Protein AF-A0AAV3P154-F1 (afdb_monomer_lite)

Structure (mmCIF, N/CA/C/O backbone):
data_AF-A0AAV3P154-F1
#
_entry.id   AF-A0AAV3P154-F1
#
loop_
_atom_site.group_PDB
_atom_site.id
_atom_site.type_symbol
_atom_site.label_atom_id
_atom_site.label_alt_id
_atom_site.label_comp_id
_atom_site.label_asym_id
_atom_site.label_entity_id
_atom_site.label_seq_id
_atom_site.pdbx_PDB_ins_code
_atom_site.Cartn_x
_atom_site.Cartn_y
_atom_site.Cartn_z
_atom_site.occupancy
_atom_site.B_iso_or_equiv
_atom_site.auth_seq_id
_atom_site.auth_comp_id
_atom_site.auth_asym_id
_atom_site.auth_atom_id
_atom_site.pdbx_PDB_model_num
ATOM 1 N N . MET A 1 1 ? 5.557 -22.363 -3.151 1.00 31.94 1 MET A N 1
ATOM 2 C CA . MET A 1 1 ? 4.196 -22.470 -2.570 1.00 31.94 1 MET A CA 1
ATOM 3 C C . MET A 1 1 ? 3.299 -21.409 -3.194 1.00 31.94 1 MET A C 1
ATOM 5 O O . MET A 1 1 ? 3.628 -20.236 -3.096 1.00 31.94 1 MET A O 1
ATOM 9 N N . ARG A 1 2 ? 2.191 -21.790 -3.846 1.00 36.06 2 ARG A N 1
ATOM 10 C CA . ARG A 1 2 ? 1.173 -20.836 -4.327 1.00 36.06 2 ARG A CA 1
ATOM 11 C C . ARG A 1 2 ? 0.417 -20.269 -3.117 1.00 36.06 2 ARG A C 1
ATOM 13 O O . ARG A 1 2 ? -0.386 -20.987 -2.525 1.00 36.06 2 ARG A O 1
ATOM 20 N N . LYS A 1 3 ? 0.678 -19.016 -2.725 1.00 43.19 3 LYS A N 1
ATOM 21 C CA . LYS A 1 3 ? -0.055 -18.347 -1.633 1.00 43.19 3 LYS A CA 1
ATOM 22 C C . LYS A 1 3 ? -1.448 -17.945 -2.145 1.00 43.19 3 LYS A C 1
ATOM 24 O O . LYS A 1 3 ? -1.603 -16.928 -2.805 1.00 43.19 3 LYS A O 1
ATOM 29 N N . ARG A 1 4 ? -2.458 -18.781 -1.875 1.00 44.53 4 ARG A N 1
ATOM 30 C CA . ARG A 1 4 ? -3.858 -18.647 -2.340 1.00 44.53 4 ARG A CA 1
ATOM 31 C C . ARG A 1 4 ? -4.664 -17.504 -1.687 1.00 44.53 4 ARG A C 1
ATOM 33 O O . ARG A 1 4 ? -5.834 -17.354 -2.015 1.00 44.53 4 ARG A O 1
ATOM 40 N N . TYR A 1 5 ? -4.064 -16.709 -0.800 1.00 48.78 5 TYR A N 1
ATOM 41 C CA . TYR A 1 5 ? -4.790 -15.773 0.075 1.00 48.78 5 TYR A CA 1
ATOM 42 C C . TYR A 1 5 ? -4.621 -14.287 -0.274 1.00 48.78 5 TYR A C 1
ATOM 44 O O . TYR A 1 5 ? -5.201 -13.444 0.398 1.00 48.78 5 TYR A O 1
ATOM 52 N N . LEU A 1 6 ? -3.855 -13.951 -1.318 1.00 55.28 6 LEU A N 1
ATOM 53 C CA . LEU A 1 6 ? -3.608 -12.568 -1.736 1.00 55.28 6 LEU A CA 1
ATOM 54 C C . LEU A 1 6 ? -4.051 -12.435 -3.197 1.00 55.28 6 LEU A C 1
ATOM 56 O O . LEU A 1 6 ? -3.307 -12.776 -4.113 1.00 55.28 6 LEU A O 1
ATOM 60 N N . LYS A 1 7 ? -5.305 -12.034 -3.420 1.00 59.84 7 LYS A N 1
ATOM 61 C CA . LYS A 1 7 ? -5.833 -11.698 -4.749 1.00 59.84 7 LYS A CA 1
ATOM 62 C C . LYS A 1 7 ? -6.387 -10.271 -4.724 1.00 59.84 7 LYS A C 1
ATOM 64 O O . LYS A 1 7 ? -7.141 -9.957 -3.800 1.00 59.84 7 LYS A O 1
ATOM 69 N N . PRO A 1 8 ? -6.075 -9.439 -5.733 1.00 65.81 8 PRO A N 1
ATOM 70 C CA . PRO A 1 8 ? -6.841 -8.232 -6.012 1.00 65.81 8 PRO A CA 1
ATOM 71 C C . PRO A 1 8 ? -8.341 -8.551 -6.080 1.00 65.81 8 PRO A C 1
ATOM 73 O O . PRO A 1 8 ? -8.749 -9.567 -6.650 1.00 65.81 8 PRO A O 1
ATOM 76 N N . ASN A 1 9 ? -9.162 -7.698 -5.476 1.00 66.56 9 ASN A N 1
ATOM 77 C CA . ASN A 1 9 ? -10.621 -7.814 -5.502 1.00 66.56 9 ASN A CA 1
ATOM 78 C C . ASN A 1 9 ? -11.248 -6.725 -6.392 1.00 66.56 9 ASN A C 1
ATOM 80 O O . ASN A 1 9 ? -10.554 -5.791 -6.793 1.00 66.56 9 ASN A O 1
ATOM 84 N N . ARG A 1 10 ? -12.562 -6.815 -6.652 1.00 66.06 10 ARG A N 1
ATOM 85 C CA . ARG A 1 10 ? -13.333 -5.877 -7.503 1.00 66.06 10 ARG A CA 1
ATOM 86 C C . ARG A 1 10 ? -13.076 -4.397 -7.234 1.00 66.06 10 ARG A C 1
ATOM 88 O O . ARG A 1 10 ? -13.159 -3.577 -8.131 1.00 66.06 10 ARG A O 1
ATOM 95 N N . SER A 1 11 ? -12.745 -4.036 -5.998 1.00 67.50 11 SER A N 1
ATOM 96 C CA . SER A 1 11 ? -12.516 -2.640 -5.641 1.00 67.50 11 SER A CA 1
ATOM 97 C C . SER A 1 11 ? -11.064 -2.211 -5.850 1.00 67.50 11 SER A C 1
ATOM 99 O O . SER A 1 11 ? -10.807 -1.017 -5.999 1.00 67.50 11 SER A O 1
ATOM 101 N N . THR A 1 12 ? -10.120 -3.156 -5.865 1.00 69.88 12 THR A N 1
ATOM 102 C CA . THR A 1 12 ? -8.670 -2.915 -5.913 1.00 69.88 12 THR A CA 1
ATOM 103 C C . THR A 1 12 ? -8.269 -2.175 -7.187 1.00 69.88 12 THR A C 1
ATOM 105 O O . THR A 1 12 ? -7.644 -1.123 -7.095 1.00 69.88 12 THR A O 1
ATOM 108 N N . PHE A 1 13 ? -8.695 -2.666 -8.355 1.00 72.94 13 PHE A N 1
ATOM 109 C CA . PHE A 1 13 ? -8.338 -2.067 -9.642 1.00 72.94 13 PHE A CA 1
ATOM 110 C C . PHE A 1 13 ? -8.907 -0.660 -9.839 1.00 72.94 13 PHE A C 1
ATOM 112 O O . PHE A 1 13 ? -8.106 0.225 -10.126 1.00 72.94 13 PHE A O 1
ATOM 119 N N . PRO A 1 14 ? -10.207 -0.384 -9.608 1.00 70.31 14 PRO A N 1
ATOM 120 C CA . PRO A 1 14 ? -10.727 0.976 -9.721 1.00 70.31 14 PRO A CA 1
ATOM 121 C C . PRO A 1 14 ? -9.978 1.986 -8.851 1.00 70.31 14 PRO A C 1
ATOM 123 O O . PRO A 1 14 ? -9.631 3.056 -9.335 1.00 70.31 14 PRO A O 1
ATOM 126 N N . CYS A 1 15 ? -9.656 1.643 -7.595 1.00 70.38 15 CYS A N 1
ATOM 127 C CA . CYS A 1 15 ? -8.896 2.561 -6.743 1.00 70.38 15 CYS A CA 1
ATOM 128 C C . CYS A 1 15 ? -7.473 2.788 -7.249 1.00 70.38 15 CYS A C 1
ATOM 130 O O . CYS A 1 15 ? -7.000 3.918 -7.225 1.00 70.38 15 CYS A O 1
ATOM 132 N N . THR A 1 16 ? -6.778 1.747 -7.713 1.00 70.31 16 THR A N 1
ATOM 133 C CA . THR A 1 16 ? -5.424 1.918 -8.248 1.00 70.31 16 THR A CA 1
ATOM 134 C C . THR A 1 16 ? -5.442 2.704 -9.563 1.00 70.31 16 THR A C 1
ATOM 136 O O . THR A 1 16 ? -4.641 3.617 -9.714 1.00 70.31 16 THR A O 1
ATOM 139 N N . ILE A 1 17 ? -6.391 2.447 -10.470 1.00 72.50 17 ILE A N 1
ATOM 140 C CA . ILE A 1 17 ? -6.531 3.187 -11.736 1.00 72.50 17 ILE A CA 1
ATOM 141 C C . ILE A 1 17 ? -6.899 4.653 -11.462 1.00 72.50 17 ILE A C 1
ATOM 143 O O . ILE A 1 17 ? -6.278 5.547 -12.027 1.00 72.50 17 ILE A O 1
ATOM 147 N N . LYS A 1 18 ? -7.845 4.922 -10.554 1.00 70.38 18 LYS A N 1
ATOM 148 C CA . LYS A 1 18 ? -8.249 6.284 -10.167 1.00 70.38 18 LYS A CA 1
ATOM 149 C C . LYS A 1 18 ? -7.148 7.024 -9.404 1.00 70.38 18 LYS A C 1
ATOM 151 O O . LYS A 1 18 ? -7.010 8.241 -9.551 1.00 70.38 18 LYS A O 1
ATOM 156 N N . ALA A 1 19 ? -6.337 6.311 -8.620 1.00 70.44 19 ALA A N 1
ATOM 157 C CA . ALA A 1 19 ? -5.104 6.858 -8.071 1.00 70.44 19 ALA A CA 1
ATOM 158 C C . ALA A 1 19 ? -4.161 7.245 -9.218 1.00 70.44 19 ALA A C 1
ATOM 160 O O . ALA A 1 19 ? -3.848 8.419 -9.340 1.00 70.44 19 ALA A O 1
ATOM 161 N N . CYS A 1 20 ? -3.817 6.335 -10.133 1.00 71.62 20 CYS A N 1
ATOM 162 C CA . CYS A 1 20 ? -2.982 6.643 -11.301 1.00 71.62 20 CYS A CA 1
ATOM 163 C C . CYS A 1 20 ? -3.517 7.819 -12.144 1.00 71.62 20 CYS A C 1
ATOM 165 O O . CYS A 1 20 ? -2.731 8.668 -12.551 1.00 71.62 20 CYS A O 1
ATOM 167 N N . ALA A 1 21 ? -4.839 7.926 -12.331 1.00 69.88 21 ALA A N 1
ATOM 168 C CA . ALA A 1 21 ? -5.502 9.058 -12.987 1.00 69.88 21 ALA A CA 1
ATOM 169 C C . ALA A 1 21 ? -5.261 10.381 -12.259 1.00 69.88 21 ALA A C 1
ATOM 171 O O . ALA A 1 21 ? -4.951 11.396 -12.872 1.00 69.88 21 ALA A O 1
ATOM 172 N N . SER A 1 22 ? -5.400 10.368 -10.932 1.00 65.75 22 SER A N 1
ATOM 173 C CA . SER A 1 22 ? -5.168 11.542 -10.087 1.00 65.75 22 SER A CA 1
ATOM 174 C C . SER A 1 22 ? -3.695 11.943 -10.033 1.00 65.75 22 SER A C 1
ATOM 176 O O . SER A 1 22 ? -3.397 13.100 -9.768 1.00 65.75 22 SER A O 1
ATOM 178 N N . LEU A 1 23 ? -2.796 10.990 -10.279 1.00 65.38 23 LEU A N 1
ATOM 179 C CA . LEU A 1 23 ? -1.345 11.162 -10.292 1.00 65.38 23 LEU A CA 1
ATOM 180 C C . LEU A 1 23 ? -0.795 11.479 -11.698 1.00 65.38 23 LEU A C 1
ATOM 182 O O . LEU A 1 23 ? 0.418 11.568 -11.856 1.00 65.38 23 LEU A O 1
ATOM 186 N N . SER A 1 24 ? -1.653 11.596 -12.723 1.00 69.06 24 SER A N 1
ATOM 187 C CA . SER A 1 24 ? -1.265 11.713 -14.142 1.00 69.06 24 SER A CA 1
ATOM 188 C C . SER A 1 24 ? -0.308 10.613 -14.634 1.00 69.06 24 SER A C 1
ATOM 190 O O . SER A 1 24 ? 0.325 10.747 -15.682 1.00 69.06 24 SER A O 1
ATOM 192 N N . ASP A 1 25 ? -0.225 9.488 -13.918 1.00 67.50 25 ASP A N 1
ATOM 193 C CA . ASP A 1 25 ? 0.598 8.339 -14.286 1.00 67.50 25 ASP A CA 1
ATOM 194 C C . ASP A 1 25 ? -0.206 7.403 -15.191 1.00 67.50 25 ASP A C 1
ATOM 196 O O . ASP A 1 25 ? -0.697 6.335 -14.803 1.00 67.50 25 ASP A O 1
ATOM 200 N N . LEU A 1 26 ? -0.367 7.846 -16.438 1.00 66.94 26 LEU A N 1
ATOM 201 C CA . LEU A 1 26 ? -1.125 7.131 -17.462 1.00 66.94 26 LEU A CA 1
ATOM 202 C C . LEU A 1 26 ? -0.535 5.743 -17.740 1.00 66.94 26 LEU A C 1
ATOM 204 O O . LEU A 1 26 ? -1.274 4.826 -18.090 1.00 66.94 26 LEU A O 1
ATOM 208 N N . ASN A 1 27 ? 0.781 5.575 -17.598 1.00 65.38 27 ASN A N 1
ATOM 209 C CA . ASN A 1 27 ? 1.457 4.317 -17.900 1.00 65.38 27 ASN A CA 1
ATOM 210 C C . ASN A 1 27 ? 1.158 3.260 -16.839 1.00 65.38 27 ASN A C 1
ATOM 212 O O . ASN A 1 27 ? 0.797 2.135 -17.195 1.00 65.38 27 ASN A O 1
ATOM 216 N N . SER A 1 28 ? 1.254 3.611 -15.555 1.00 67.88 28 SER A N 1
ATOM 217 C CA . SER A 1 28 ? 0.859 2.708 -14.471 1.00 67.88 28 SER A CA 1
ATOM 218 C C . SER A 1 28 ? -0.646 2.458 -14.488 1.00 67.88 28 SER A C 1
ATOM 220 O O . SER A 1 28 ? -1.075 1.313 -14.375 1.00 67.88 28 SER A O 1
ATOM 222 N N . GLY A 1 29 ? -1.455 3.494 -14.739 1.00 72.19 29 GLY A N 1
ATOM 223 C CA . GLY A 1 29 ? -2.912 3.378 -14.808 1.00 72.19 29 GLY A CA 1
ATOM 224 C C . GLY A 1 29 ? -3.394 2.455 -15.929 1.00 72.19 29 GLY A C 1
ATOM 225 O O . GLY A 1 29 ? -4.238 1.590 -15.691 1.00 72.19 29 GLY A O 1
ATOM 226 N N . LYS A 1 30 ? -2.807 2.560 -17.129 1.00 67.75 30 LYS A N 1
ATOM 227 C CA . LYS A 1 30 ? -3.074 1.643 -18.250 1.00 67.75 30 LYS A CA 1
ATOM 228 C C . LYS A 1 30 ? -2.643 0.213 -17.935 1.00 67.75 30 LYS A C 1
ATOM 230 O O . LYS A 1 30 ? -3.389 -0.713 -18.237 1.00 67.75 30 LYS A O 1
ATOM 235 N N . GLN A 1 31 ? -1.489 0.021 -17.293 1.00 67.94 31 GLN A N 1
ATOM 236 C CA . GLN A 1 31 ? -1.026 -1.310 -16.888 1.00 67.94 31 GLN A CA 1
ATOM 237 C C . GLN A 1 31 ? -1.935 -1.940 -15.826 1.00 67.94 31 GLN A C 1
ATOM 239 O O . GLN A 1 31 ? -2.297 -3.109 -15.939 1.00 67.94 31 GLN A O 1
ATOM 244 N N . THR A 1 32 ? -2.368 -1.173 -14.824 1.00 72.06 32 THR A N 1
ATOM 245 C CA . THR A 1 32 ? -3.342 -1.628 -13.824 1.00 72.06 32 THR A CA 1
ATOM 246 C C . THR A 1 32 ? -4.698 -1.937 -14.458 1.00 72.06 32 THR A C 1
ATOM 248 O O . THR A 1 32 ? -5.315 -2.940 -14.106 1.00 72.06 32 THR A O 1
ATOM 251 N N . HIS A 1 33 ? -5.161 -1.124 -15.410 1.00 70.69 33 HIS A N 1
ATOM 252 C CA . HIS A 1 33 ? -6.391 -1.406 -16.145 1.00 70.69 33 HIS A CA 1
ATOM 253 C C . HIS A 1 33 ? -6.279 -2.696 -16.967 1.00 70.69 33 HIS A C 1
ATOM 255 O O . HIS A 1 33 ? -7.157 -3.547 -16.882 1.00 70.69 33 HIS A O 1
ATOM 261 N N . GLN A 1 34 ? -5.172 -2.902 -17.687 1.00 65.69 34 GLN A N 1
ATOM 262 C CA . GLN A 1 34 ? -4.913 -4.164 -18.386 1.00 65.69 34 GLN A CA 1
ATOM 263 C C . GLN A 1 34 ? -4.921 -5.356 -17.427 1.00 65.69 34 GLN A C 1
ATOM 265 O O . GLN A 1 34 ? -5.533 -6.373 -17.733 1.00 65.69 34 GLN A O 1
ATOM 270 N N . GLN A 1 35 ? -4.314 -5.228 -16.243 1.00 66.25 35 GLN A N 1
ATOM 271 C CA . GLN A 1 35 ? -4.412 -6.265 -15.218 1.00 66.25 35 GLN A CA 1
ATOM 272 C C . GLN A 1 35 ? -5.872 -6.516 -14.820 1.00 66.25 35 GLN A C 1
ATOM 274 O O . GLN A 1 35 ? -6.284 -7.667 -14.781 1.00 66.25 35 GLN A O 1
ATOM 279 N N . ALA A 1 36 ? -6.680 -5.478 -14.601 1.00 70.69 36 ALA A N 1
ATOM 280 C CA . ALA A 1 36 ? -8.087 -5.622 -14.227 1.00 70.69 36 ALA A CA 1
ATOM 281 C C . ALA A 1 36 ? -8.900 -6.460 -15.233 1.00 70.69 36 ALA A C 1
ATOM 283 O O . ALA A 1 36 ? -9.637 -7.354 -14.816 1.00 70.69 36 ALA A O 1
ATOM 284 N N . LEU A 1 37 ? -8.708 -6.224 -16.537 1.00 64.81 37 LEU A N 1
ATOM 285 C CA . LEU A 1 37 ? -9.341 -7.007 -17.609 1.00 64.81 37 LEU A CA 1
ATOM 286 C C . LEU A 1 37 ? -8.951 -8.486 -17.527 1.00 64.81 37 LEU A C 1
ATOM 288 O O . LEU A 1 37 ? -9.781 -9.378 -17.629 1.00 64.81 37 LEU A O 1
ATOM 292 N N . ILE A 1 38 ? -7.676 -8.765 -17.280 1.00 59.16 38 ILE A N 1
ATOM 293 C CA . ILE A 1 38 ? -7.175 -10.141 -17.256 1.00 59.16 38 ILE A CA 1
ATOM 294 C C . ILE A 1 38 ? -7.687 -10.915 -16.024 1.00 59.16 38 ILE A C 1
ATOM 296 O O . ILE A 1 38 ? -7.762 -12.146 -16.028 1.00 59.16 38 ILE A O 1
ATOM 300 N N . PHE A 1 39 ? -8.098 -10.200 -14.976 1.00 63.06 39 PHE A N 1
ATOM 301 C CA . PHE A 1 39 ? -8.729 -10.773 -13.790 1.00 63.06 39 PHE A CA 1
ATOM 302 C C . PHE A 1 39 ? -10.234 -11.039 -13.916 1.00 63.06 39 PHE A C 1
ATOM 304 O O . PHE A 1 39 ? -10.807 -11.566 -12.957 1.00 63.06 39 PHE A O 1
ATOM 311 N N . GLY A 1 40 ? -10.871 -10.722 -15.045 1.00 64.75 40 GLY A N 1
ATOM 312 C CA . GLY A 1 40 ? -12.316 -10.897 -15.201 1.00 64.75 40 GLY A CA 1
ATOM 313 C C . GLY A 1 40 ? -13.138 -9.707 -14.693 1.00 64.75 40 GLY A C 1
ATOM 314 O O . GLY A 1 40 ? -14.286 -9.892 -14.294 1.00 64.75 40 GLY A O 1
ATOM 315 N N . TYR A 1 41 ? -12.536 -8.515 -14.584 1.00 69.25 41 TYR A N 1
ATOM 316 C CA . TYR A 1 41 ? -13.231 -7.289 -14.168 1.00 69.25 41 TYR A CA 1
ATOM 317 C C . TYR A 1 41 ? -13.520 -6.342 -15.344 1.00 69.25 41 TYR A C 1
ATOM 319 O O . TYR A 1 41 ? -13.732 -5.153 -15.131 1.00 69.25 41 TYR A O 1
ATOM 327 N N . GLU A 1 42 ? -13.537 -6.845 -16.579 1.00 58.19 42 GLU A N 1
ATOM 328 C CA . GLU A 1 42 ? -13.874 -6.091 -17.793 1.00 58.19 42 GLU A CA 1
ATOM 329 C C . GLU A 1 42 ? -15.281 -5.483 -17.765 1.00 58.19 42 GLU A C 1
ATOM 331 O O . GLU A 1 42 ? -15.470 -4.365 -18.250 1.00 58.19 42 GLU A O 1
ATOM 336 N N . ASP A 1 43 ? -16.223 -6.179 -17.126 1.00 52.19 43 ASP A N 1
ATOM 337 C CA . ASP A 1 43 ? -17.616 -5.757 -16.961 1.00 52.19 43 ASP A CA 1
ATOM 338 C C . ASP A 1 43 ? -17.848 -4.940 -15.672 1.00 52.19 43 ASP A C 1
ATOM 340 O O . ASP A 1 43 ? -18.967 -4.484 -15.413 1.00 52.19 43 ASP A O 1
ATOM 344 N N . ASP A 1 44 ? -16.825 -4.760 -14.821 1.00 62.78 44 ASP A N 1
ATOM 345 C CA . ASP A 1 44 ? -16.958 -3.918 -13.630 1.00 62.78 44 ASP A CA 1
ATOM 346 C C . ASP A 1 44 ? -16.999 -2.452 -14.065 1.00 62.78 44 ASP A C 1
ATOM 348 O O . ASP A 1 44 ? -15.997 -1.883 -14.495 1.00 62.78 44 ASP A O 1
ATOM 352 N N . ILE A 1 45 ? -18.174 -1.834 -13.919 1.00 51.75 45 ILE A N 1
ATOM 353 C CA . ILE A 1 45 ? -18.442 -0.462 -14.366 1.00 51.75 45 ILE A CA 1
ATOM 354 C C . ILE A 1 45 ? -17.397 0.548 -13.874 1.00 51.75 45 ILE A C 1
ATOM 356 O O . ILE A 1 45 ? -17.114 1.509 -14.582 1.00 51.75 45 ILE A O 1
ATOM 360 N N . PHE A 1 46 ? -16.789 0.321 -12.702 1.00 54.81 46 PHE A N 1
ATOM 361 C CA . PHE A 1 46 ? -15.768 1.202 -12.143 1.00 54.81 46 PHE A CA 1
ATOM 362 C C . PHE A 1 46 ? -14.384 0.954 -12.751 1.00 54.81 46 PHE A C 1
ATOM 364 O O . PHE A 1 46 ? -13.581 1.879 -12.827 1.00 54.81 46 PHE A O 1
ATOM 371 N N . VAL A 1 47 ? -14.080 -0.267 -13.196 1.00 61.47 47 VAL A N 1
ATOM 372 C CA . VAL A 1 47 ? -12.868 -0.570 -13.974 1.00 61.47 47 VAL A CA 1
ATOM 373 C C . VAL A 1 47 ? -12.989 0.002 -15.384 1.00 61.47 47 VAL A C 1
ATOM 375 O O . VAL A 1 47 ? -12.043 0.635 -15.862 1.00 61.47 47 VAL A O 1
ATOM 378 N N . SER A 1 48 ? -14.142 -0.182 -16.032 1.00 52.59 48 SER A N 1
ATOM 379 C CA . SER A 1 48 ? -14.406 0.304 -17.390 1.00 52.59 48 SER A CA 1
ATOM 380 C C . SER A 1 48 ? -14.470 1.837 -17.439 1.00 52.59 48 SER A C 1
ATOM 382 O O . SER A 1 48 ? -13.972 2.438 -18.391 1.00 52.59 48 SER A O 1
ATOM 384 N N . SER A 1 49 ? -15.006 2.493 -16.398 1.00 54.03 49 SER A N 1
ATOM 385 C CA . SER A 1 49 ? -15.063 3.960 -16.312 1.00 54.03 49 SER A CA 1
ATOM 386 C C . SER A 1 49 ? -13.738 4.609 -15.903 1.00 54.03 49 SER A C 1
ATOM 388 O O . SER A 1 49 ? -13.511 5.771 -16.220 1.00 54.03 49 SER A O 1
ATOM 390 N N . ALA A 1 50 ? -12.832 3.897 -15.226 1.00 62.41 50 ALA A N 1
ATOM 391 C CA . ALA A 1 50 ? -11.599 4.501 -14.713 1.00 62.41 50 ALA A CA 1
ATOM 392 C C . ALA A 1 50 ? -10.591 4.908 -15.813 1.00 62.41 50 ALA A C 1
ATOM 394 O O . ALA A 1 50 ? -9.724 5.747 -15.569 1.00 62.41 50 ALA A O 1
ATOM 395 N N . LEU A 1 51 ? -10.714 4.380 -17.042 1.00 51.78 51 LEU A N 1
ATOM 396 C CA . LEU A 1 51 ? -9.969 4.901 -18.200 1.00 51.78 51 LEU A CA 1
ATOM 397 C C . LEU A 1 51 ? -10.482 6.265 -18.671 1.00 51.78 51 LEU A C 1
ATOM 399 O O . LEU A 1 51 ? -9.698 7.053 -19.198 1.00 51.78 51 LEU A O 1
ATOM 403 N N . ILE A 1 52 ? -11.777 6.537 -18.498 1.00 54.69 52 ILE A N 1
ATOM 404 C CA . ILE A 1 52 ? -12.374 7.833 -18.832 1.00 54.69 52 ILE A CA 1
ATOM 405 C C . ILE A 1 52 ? -11.773 8.891 -17.898 1.00 54.69 52 ILE A C 1
ATOM 407 O O . ILE A 1 52 ? -11.222 9.868 -18.390 1.00 54.69 52 ILE A O 1
ATOM 411 N N . ASP A 1 53 ? -11.692 8.612 -16.591 1.00 55.38 53 ASP A N 1
ATOM 412 C CA . ASP A 1 53 ? -11.030 9.485 -15.603 1.00 55.38 53 ASP A CA 1
ATOM 413 C C . ASP A 1 53 ? -9.542 9.752 -15.924 1.00 55.38 53 ASP A C 1
ATOM 415 O O . ASP A 1 53 ? -9.059 10.877 -15.780 1.00 55.38 53 ASP A O 1
ATOM 419 N N . ILE A 1 54 ? -8.803 8.726 -16.373 1.00 58.84 54 ILE A N 1
ATOM 420 C CA . ILE A 1 54 ? -7.392 8.823 -16.803 1.00 58.84 54 ILE A CA 1
ATOM 421 C C . ILE A 1 54 ? -7.233 9.727 -18.037 1.00 58.84 54 ILE A C 1
ATOM 423 O O . ILE A 1 54 ? -6.306 10.539 -18.106 1.00 58.84 54 ILE A O 1
ATOM 427 N N . ASN A 1 55 ? -8.116 9.582 -19.027 1.00 49.22 55 ASN A N 1
ATOM 428 C CA . ASN A 1 55 ? -8.037 10.311 -20.295 1.00 49.22 55 ASN A CA 1
ATOM 429 C C . ASN A 1 55 ? -8.618 11.736 -20.200 1.00 49.22 55 ASN A C 1
ATOM 431 O O . ASN A 1 55 ? -8.155 12.638 -20.893 1.00 49.22 55 ASN A O 1
ATOM 435 N N . GLU A 1 56 ? -9.602 11.973 -19.332 1.00 49.78 56 GLU A N 1
ATOM 436 C CA . GLU A 1 56 ? -10.186 13.302 -19.117 1.00 49.78 56 GLU A CA 1
ATOM 437 C C . GLU A 1 56 ? -9.247 14.207 -18.309 1.00 49.78 56 GLU A C 1
ATOM 439 O O . GLU A 1 56 ? -8.996 15.345 -18.711 1.00 49.78 56 GLU A O 1
ATOM 444 N N . ARG A 1 57 ? -8.627 13.690 -17.236 1.00 54.56 57 ARG A N 1
ATOM 445 C CA . ARG A 1 57 ? -7.666 14.459 -16.421 1.00 54.56 57 ARG A CA 1
ATOM 446 C C . ARG A 1 57 ? -6.321 14.714 -17.096 1.00 54.56 57 ARG A C 1
ATOM 448 O O . ARG A 1 57 ? -5.585 15.578 -16.638 1.00 54.56 57 ARG A O 1
ATOM 455 N N . SER A 1 58 ? -5.998 13.993 -18.169 1.00 50.41 58 SER A N 1
ATOM 456 C CA . SER A 1 58 ? -4.814 14.276 -18.993 1.00 50.41 58 SER A CA 1
ATOM 457 C C . SER A 1 58 ? -5.055 15.359 -20.049 1.00 50.41 58 SER A C 1
ATOM 459 O O . SER A 1 58 ? -4.092 15.973 -20.501 1.00 50.41 58 SER A O 1
ATOM 461 N N . ASN A 1 59 ? -6.315 15.632 -20.408 1.00 46.62 59 ASN A N 1
ATOM 462 C CA . ASN A 1 59 ? -6.688 16.693 -21.351 1.00 46.62 59 ASN A CA 1
ATOM 463 C C . ASN A 1 59 ? -6.990 18.032 -20.672 1.00 46.62 59 ASN A C 1
ATOM 465 O O . ASN A 1 59 ? -6.829 19.087 -21.284 1.00 46.62 59 ASN A O 1
ATOM 469 N N . THR A 1 60 ? -7.405 18.018 -19.409 1.00 45.19 60 THR A N 1
ATOM 470 C CA . THR A 1 60 ? -7.449 19.229 -18.590 1.00 45.19 60 THR A CA 1
ATOM 471 C C . THR A 1 60 ? -6.122 19.348 -17.862 1.00 45.19 60 THR A C 1
ATOM 473 O O . THR A 1 60 ? -5.782 18.444 -17.109 1.00 45.19 60 THR A O 1
ATOM 476 N N . GLY A 1 61 ? -5.377 20.439 -18.049 1.00 48.88 61 GLY A N 1
ATOM 477 C CA . GLY A 1 61 ? -4.219 20.769 -17.212 1.00 48.88 61 GLY A CA 1
ATOM 478 C C . GLY A 1 61 ? -4.658 21.031 -15.771 1.00 48.88 61 GLY A C 1
ATOM 479 O O . GLY A 1 61 ? -4.723 22.178 -15.344 1.00 48.88 61 GLY A O 1
ATOM 480 N N . ALA A 1 62 ? -5.046 19.978 -15.054 1.00 45.94 62 ALA A N 1
ATOM 481 C CA . ALA A 1 62 ? -5.537 20.051 -13.696 1.00 45.94 62 ALA A CA 1
ATOM 482 C C . ALA A 1 62 ? -4.343 20.359 -12.794 1.00 45.94 62 ALA A C 1
ATOM 484 O O . ALA A 1 62 ? -3.554 19.483 -12.440 1.00 45.94 62 ALA A O 1
ATOM 485 N N . GLU A 1 63 ? -4.210 21.645 -12.478 1.00 43.06 63 GLU A N 1
ATOM 486 C CA . GLU A 1 63 ? -3.417 22.150 -11.369 1.00 43.06 63 GLU A CA 1
ATOM 487 C C . GLU A 1 63 ? -3.618 21.253 -10.142 1.00 43.06 63 GLU A C 1
ATOM 489 O O . GLU A 1 63 ? -4.735 20.827 -9.843 1.00 43.06 63 GLU A O 1
ATOM 494 N N . SER A 1 64 ? -2.512 20.941 -9.468 1.00 43.31 64 SER A N 1
ATOM 495 C CA . SER A 1 64 ? -2.414 20.052 -8.310 1.00 43.31 64 SER A CA 1
ATOM 496 C C . SER A 1 64 ? -3.581 20.220 -7.332 1.00 43.31 64 SER A C 1
ATOM 498 O O . SER A 1 64 ? -3.609 21.138 -6.511 1.00 43.31 64 SER A O 1
ATOM 500 N N . VAL A 1 65 ? -4.537 19.299 -7.435 1.00 47.00 65 VAL A N 1
ATOM 501 C CA . VAL A 1 65 ? -5.686 19.159 -6.544 1.00 47.00 65 VAL A CA 1
ATOM 502 C C . VAL A 1 65 ? -5.164 18.628 -5.210 1.00 47.00 65 VAL A C 1
ATOM 504 O O . VAL A 1 65 ? -4.339 17.717 -5.194 1.00 47.00 65 VAL A O 1
ATOM 507 N N . GLY A 1 66 ? -5.602 19.227 -4.098 1.00 53.75 66 GLY A N 1
ATOM 508 C CA . GLY A 1 66 ? -5.159 18.872 -2.747 1.00 53.75 66 GLY A CA 1
ATOM 509 C C . GLY A 1 66 ? -5.282 17.380 -2.402 1.00 53.75 66 GLY A C 1
ATOM 510 O O . GLY A 1 66 ? -5.844 16.591 -3.160 1.00 53.75 66 GLY A O 1
ATOM 511 N N . ILE A 1 67 ? -4.756 17.008 -1.227 1.00 61.03 67 ILE A N 1
ATOM 512 C CA . ILE A 1 67 ? -4.673 15.619 -0.741 1.00 61.03 67 ILE A CA 1
ATOM 513 C C . ILE A 1 67 ? -5.954 14.841 -1.062 1.00 61.03 67 ILE A C 1
ATOM 515 O O . ILE A 1 67 ? -7.061 15.249 -0.696 1.00 61.03 67 ILE A O 1
ATOM 519 N N . LEU A 1 68 ? -5.792 13.693 -1.721 1.00 70.56 68 LEU A N 1
ATOM 520 C CA . LEU A 1 68 ? -6.899 12.832 -2.123 1.00 70.56 68 LEU A CA 1
ATOM 521 C C . LEU A 1 68 ? -7.539 12.186 -0.884 1.00 70.56 68 LEU A C 1
ATOM 523 O O . LEU A 1 68 ? -7.141 11.101 -0.456 1.00 70.56 68 LEU A O 1
ATOM 527 N N . LYS A 1 69 ? -8.546 12.857 -0.312 1.00 79.94 69 LYS A N 1
ATOM 528 C CA . LYS A 1 69 ? -9.218 12.460 0.941 1.00 79.94 69 LYS A CA 1
ATOM 529 C C . LYS A 1 69 ? -9.766 11.029 0.922 1.00 79.94 69 LYS A C 1
ATOM 531 O O . LYS A 1 69 ? -9.746 10.357 1.943 1.00 79.94 69 LYS A O 1
ATOM 536 N N . GLU A 1 70 ? -10.184 10.531 -0.241 1.00 76.19 70 GLU A N 1
ATOM 537 C CA . GLU A 1 70 ? -10.660 9.150 -0.426 1.00 76.19 70 GLU A CA 1
ATOM 538 C C . GLU A 1 70 ? -9.603 8.081 -0.070 1.00 76.19 70 GLU A C 1
ATOM 540 O O . GLU A 1 70 ? -9.968 7.003 0.407 1.00 76.19 70 GLU A O 1
ATOM 545 N N . TYR A 1 71 ? -8.312 8.382 -0.250 1.00 82.81 71 TYR A N 1
ATOM 546 C CA . TYR A 1 71 ? -7.195 7.459 -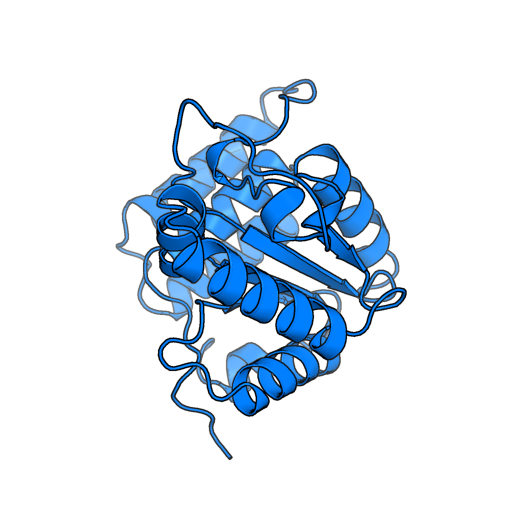0.000 1.00 82.81 71 TYR A CA 1
ATOM 547 C C . TYR A 1 71 ? -6.434 7.755 1.295 1.00 82.81 71 TYR A C 1
ATOM 549 O O . TYR A 1 71 ? -5.419 7.117 1.575 1.00 82.81 71 TYR A O 1
ATOM 557 N N . TYR A 1 72 ? -6.874 8.753 2.055 1.00 86.38 72 TYR A N 1
ATOM 558 C CA . TYR A 1 72 ? -6.138 9.282 3.194 1.00 86.38 72 TYR A CA 1
ATOM 559 C C . TYR A 1 72 ? -6.117 8.313 4.383 1.00 86.38 72 TYR A C 1
ATOM 561 O O . TYR A 1 72 ? -7.117 7.676 4.706 1.00 86.38 72 TYR A O 1
ATOM 569 N N . ILE A 1 73 ? -4.975 8.241 5.059 1.00 91.81 73 ILE A N 1
ATOM 570 C CA . ILE A 1 73 ? -4.774 7.597 6.352 1.00 91.81 73 ILE A CA 1
ATOM 571 C C . ILE A 1 73 ? -4.174 8.666 7.285 1.00 91.81 73 ILE A C 1
ATOM 573 O O . ILE A 1 73 ? -3.127 9.235 6.954 1.00 91.81 73 ILE A O 1
ATOM 577 N N . PRO A 1 74 ? -4.818 8.954 8.430 1.00 93.31 74 PRO A N 1
ATOM 578 C CA . PRO A 1 74 ? -4.294 9.858 9.449 1.00 93.31 74 PRO A CA 1
ATOM 579 C C . PRO A 1 74 ? -2.909 9.470 9.968 1.00 93.31 74 PRO A C 1
ATOM 581 O O . PRO A 1 74 ? -2.598 8.284 10.125 1.00 93.31 74 PRO A O 1
ATOM 584 N N . ASP A 1 75 ? -2.110 10.474 10.329 1.00 94.06 75 ASP A N 1
ATOM 585 C CA . ASP A 1 75 ? -0.760 10.267 10.858 1.00 94.06 75 ASP A CA 1
ATOM 586 C C . ASP A 1 75 ? -0.762 9.424 12.129 1.00 94.06 75 ASP A C 1
ATOM 588 O O . ASP A 1 75 ? 0.093 8.553 12.275 1.00 94.06 75 ASP A O 1
ATOM 592 N N . TYR A 1 76 ? -1.753 9.600 13.005 1.00 94.06 76 TYR A N 1
ATOM 593 C CA . TYR A 1 76 ? -1.829 8.866 14.268 1.00 94.06 76 TYR A CA 1
ATOM 594 C C . TYR A 1 76 ? -2.067 7.356 14.116 1.00 94.06 76 TYR A C 1
ATOM 596 O O . TYR A 1 76 ? -1.808 6.580 15.040 1.00 94.06 76 TYR A O 1
ATOM 604 N N . ILE A 1 77 ? -2.525 6.916 12.941 1.00 95.19 77 ILE A N 1
ATOM 605 C CA . ILE A 1 77 ? -2.641 5.495 12.600 1.00 95.19 77 ILE A CA 1
ATOM 606 C C . ILE A 1 77 ? -1.287 4.945 12.133 1.00 95.19 77 ILE A C 1
ATOM 608 O O . ILE A 1 77 ? -0.950 3.796 12.416 1.00 95.19 77 ILE A O 1
ATOM 612 N N . ILE A 1 78 ? -0.483 5.756 11.444 1.00 94.56 78 ILE A N 1
ATOM 613 C CA . ILE A 1 78 ? 0.772 5.329 10.811 1.00 94.56 78 ILE A CA 1
ATOM 614 C C . ILE A 1 78 ? 1.959 5.461 11.771 1.00 94.56 78 ILE A C 1
ATOM 616 O O . ILE A 1 78 ? 2.789 4.556 11.878 1.00 94.56 78 ILE A O 1
ATOM 620 N N . LEU A 1 79 ? 2.069 6.602 12.441 1.00 93.00 79 LEU A N 1
ATOM 621 C CA . LEU A 1 79 ? 3.174 6.975 13.315 1.00 93.00 79 LEU A CA 1
ATOM 622 C C . LEU A 1 79 ? 2.879 6.561 14.764 1.00 93.00 79 LEU A C 1
ATOM 624 O O . LEU A 1 79 ? 1.716 6.436 15.148 1.00 93.00 79 LEU A O 1
ATOM 628 N N . PRO A 1 80 ? 3.913 6.284 15.575 1.00 88.75 80 PRO A N 1
ATOM 629 C CA . PRO A 1 80 ? 3.705 5.918 16.964 1.00 88.75 80 PRO A CA 1
ATOM 630 C C . PRO A 1 80 ? 3.361 7.158 17.797 1.00 88.75 80 PRO A C 1
ATOM 632 O O . PRO A 1 80 ? 3.809 8.263 17.499 1.00 88.75 80 PRO A O 1
ATOM 635 N N . ASP A 1 81 ? 2.601 6.935 18.868 1.00 85.50 81 ASP A N 1
ATOM 636 C CA . ASP A 1 81 ? 2.415 7.878 19.982 1.00 85.50 81 ASP A CA 1
ATOM 637 C C . ASP A 1 81 ? 1.863 9.267 19.629 1.00 85.50 81 ASP A C 1
ATOM 639 O O . ASP A 1 81 ? 2.085 10.232 20.355 1.00 85.50 81 ASP A O 1
ATOM 643 N N . LEU A 1 82 ? 1.083 9.356 18.553 1.00 87.38 82 LEU A N 1
ATOM 644 C CA . LEU A 1 82 ? 0.265 10.530 18.261 1.00 87.38 82 LEU A CA 1
ATOM 645 C C . LEU A 1 82 ? -1.149 10.373 18.833 1.00 87.38 82 LEU A C 1
ATOM 647 O O . LEU A 1 82 ? -1.669 9.260 18.969 1.00 87.38 82 LEU A O 1
ATOM 651 N N . GLU A 1 83 ? -1.759 11.507 19.164 1.00 83.31 83 GLU A N 1
ATOM 652 C CA . GLU A 1 83 ? -3.138 11.580 19.644 1.00 83.31 83 GLU A CA 1
ATOM 653 C C . GLU A 1 83 ? -4.142 11.353 18.505 1.00 83.31 83 GLU A C 1
ATOM 655 O O . GLU A 1 83 ? -3.841 11.586 17.335 1.00 83.31 83 GLU A O 1
ATOM 660 N N . ILE A 1 84 ? -5.337 10.868 18.855 1.00 84.56 84 ILE A N 1
ATOM 661 C CA . ILE A 1 84 ? -6.401 10.579 17.888 1.00 84.56 84 ILE A CA 1
ATOM 662 C C . ILE A 1 84 ? -6.891 11.889 17.268 1.00 84.56 84 ILE A C 1
ATOM 664 O O . ILE A 1 84 ? -7.312 12.804 17.973 1.00 84.56 84 ILE A O 1
ATOM 668 N N . GLU A 1 85 ? -6.894 11.942 15.941 1.00 80.38 85 GLU A N 1
ATOM 669 C CA . GLU A 1 85 ? -7.480 13.039 15.174 1.00 80.38 85 GLU A CA 1
ATOM 670 C C . GLU A 1 85 ? -8.932 12.717 14.799 1.00 80.38 85 GLU A C 1
ATOM 672 O O . GLU A 1 85 ? -9.264 11.579 14.456 1.00 80.38 85 GLU A O 1
ATOM 677 N N . THR A 1 86 ? -9.807 13.724 14.802 1.00 76.25 86 THR A N 1
ATOM 678 C CA . THR A 1 86 ? -11.170 13.585 14.275 1.00 76.25 86 THR A CA 1
ATOM 679 C C . THR A 1 86 ? -11.208 13.964 12.800 1.00 76.25 86 THR A C 1
ATOM 681 O O . THR A 1 86 ? -10.844 15.082 12.438 1.00 76.25 86 THR A O 1
ATOM 684 N N . LEU A 1 87 ? -11.687 13.052 11.952 1.00 75.06 87 LEU A N 1
ATOM 685 C CA . LEU A 1 87 ? -12.011 13.334 10.553 1.00 75.06 87 LEU A CA 1
ATOM 686 C C . LEU A 1 87 ? -13.522 13.490 10.380 1.00 75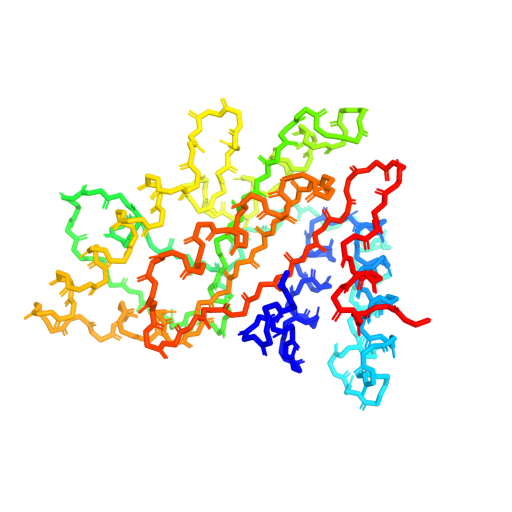.06 87 LEU A C 1
ATOM 688 O O . LEU A 1 87 ? -14.286 12.670 10.890 1.00 75.06 87 LEU A O 1
ATOM 692 N N . ASP A 1 88 ? -13.929 14.488 9.593 1.00 75.19 88 ASP A N 1
ATOM 693 C CA . ASP A 1 88 ? -15.338 14.715 9.238 1.00 75.19 88 ASP A CA 1
ATOM 694 C C . ASP A 1 88 ? -15.904 13.586 8.359 1.00 75.19 88 ASP A C 1
ATOM 696 O O . ASP A 1 88 ? -17.087 13.257 8.430 1.00 75.19 88 ASP A O 1
ATOM 700 N N . GLU A 1 89 ? -15.050 12.960 7.540 1.00 81.56 89 GLU A N 1
ATOM 701 C CA . GLU A 1 89 ? -15.432 11.917 6.588 1.00 81.56 89 GLU A CA 1
ATOM 702 C C . GLU A 1 89 ? -14.473 10.723 6.646 1.00 81.56 89 GLU A C 1
ATOM 704 O O . GLU A 1 89 ? -13.249 10.872 6.653 1.00 81.56 89 GLU A O 1
ATOM 709 N N . ILE A 1 90 ? -15.037 9.510 6.645 1.00 83.19 90 ILE A N 1
ATOM 710 C CA . ILE A 1 90 ? -14.252 8.273 6.594 1.00 83.19 90 ILE A CA 1
ATOM 711 C C . ILE A 1 90 ? -13.802 8.036 5.145 1.00 83.19 90 ILE A C 1
ATOM 713 O O . ILE A 1 90 ? -14.664 7.924 4.265 1.00 83.19 90 ILE A O 1
ATOM 717 N N . PRO A 1 91 ? -12.495 7.846 4.886 1.00 83.62 91 PRO A N 1
ATOM 718 C CA . PRO A 1 91 ? -11.995 7.534 3.552 1.00 83.62 91 PRO A CA 1
ATOM 719 C C . PRO A 1 91 ? -12.660 6.262 3.005 1.00 83.62 91 PRO A C 1
ATOM 721 O O . PRO A 1 91 ? -12.757 5.224 3.674 1.00 83.62 91 PRO A O 1
ATOM 724 N N . THR A 1 92 ? -13.141 6.327 1.766 1.00 80.25 92 THR A N 1
ATOM 725 C CA . THR A 1 92 ? -13.774 5.191 1.079 1.00 80.25 92 THR A CA 1
ATOM 726 C C . THR A 1 92 ? -12.761 4.108 0.718 1.00 80.25 92 THR A C 1
ATOM 728 O O . THR A 1 92 ? -13.130 2.932 0.636 1.00 80.25 92 THR A O 1
ATOM 731 N N . CYS A 1 93 ? -11.491 4.479 0.536 1.00 80.69 93 CYS A N 1
ATOM 732 C CA . CYS A 1 93 ? -10.455 3.606 0.008 1.00 80.69 93 CYS A CA 1
ATOM 733 C C . CYS A 1 93 ? -9.060 3.908 0.598 1.00 80.69 93 CYS A C 1
ATOM 735 O O . CYS A 1 93 ? -8.147 4.166 -0.168 1.00 80.69 93 CYS A O 1
ATOM 737 N N . PRO A 1 94 ? -8.828 3.875 1.922 1.00 89.31 94 PRO A N 1
ATOM 738 C CA . PRO A 1 94 ? -7.515 4.198 2.493 1.00 89.31 94 PRO A CA 1
ATOM 739 C C . PRO A 1 94 ? -6.393 3.321 1.910 1.00 89.31 94 PRO A C 1
ATOM 741 O O . PRO A 1 94 ? -6.510 2.089 1.882 1.00 89.31 94 PRO A O 1
ATOM 744 N N . VAL A 1 95 ? -5.302 3.949 1.453 1.00 87.62 95 VAL A N 1
ATOM 745 C CA . VAL A 1 95 ? -4.184 3.256 0.791 1.00 87.62 95 VAL A CA 1
ATOM 746 C C . VAL A 1 95 ? -2.858 3.577 1.464 1.00 87.62 95 VAL A C 1
ATOM 748 O O . VAL A 1 95 ? -2.482 4.740 1.589 1.00 87.62 95 VAL A O 1
ATOM 751 N N . ILE A 1 96 ? -2.104 2.529 1.796 1.00 94.06 96 ILE A N 1
ATOM 752 C CA . ILE A 1 96 ? -0.674 2.633 2.093 1.00 94.06 96 ILE A CA 1
ATOM 753 C C . ILE A 1 96 ? 0.137 2.150 0.886 1.00 94.06 96 ILE A C 1
ATOM 755 O O . ILE A 1 96 ? -0.167 1.120 0.278 1.00 94.06 96 ILE A O 1
ATOM 759 N N . VAL A 1 97 ? 1.158 2.913 0.509 1.00 89.75 97 VAL A N 1
ATOM 760 C CA . VAL A 1 97 ? 1.936 2.696 -0.713 1.00 89.75 97 VAL A CA 1
ATOM 761 C C . VAL A 1 97 ? 3.375 2.373 -0.337 1.00 89.75 97 VAL A C 1
ATOM 763 O O . VAL A 1 97 ? 4.014 3.127 0.387 1.00 89.75 97 VAL A O 1
ATOM 766 N N . PHE A 1 98 ? 3.897 1.265 -0.849 1.00 95.75 98 PHE A N 1
ATOM 767 C CA . PHE A 1 98 ? 5.297 0.873 -0.732 1.00 95.75 98 PHE A CA 1
ATOM 768 C C . PHE A 1 98 ? 5.957 0.988 -2.099 1.00 95.75 98 PHE A C 1
ATOM 770 O O . PHE A 1 98 ? 5.518 0.349 -3.047 1.00 95.75 98 PHE A O 1
ATOM 777 N N . ILE A 1 99 ? 7.012 1.780 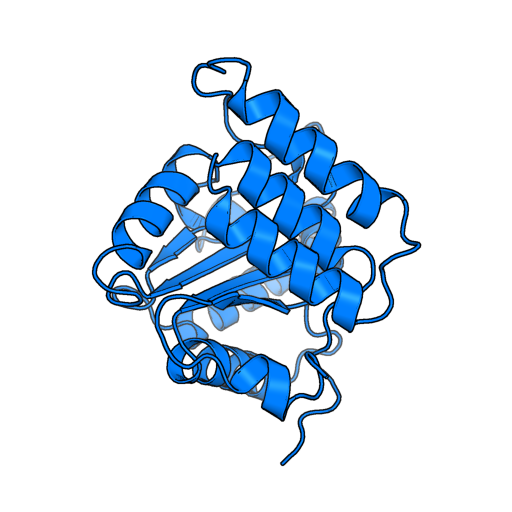-2.220 1.00 91.88 99 ILE A N 1
ATOM 778 C CA . ILE A 1 99 ? 7.687 2.038 -3.493 1.00 91.88 99 ILE A CA 1
ATOM 779 C C . ILE A 1 99 ? 9.159 1.708 -3.325 1.00 91.88 99 ILE A C 1
ATOM 781 O O . ILE A 1 99 ? 9.791 2.152 -2.377 1.00 91.88 99 ILE A O 1
ATOM 785 N N . ASN A 1 100 ? 9.729 0.942 -4.248 1.00 92.69 100 ASN A N 1
ATOM 786 C CA . ASN A 1 100 ? 11.178 0.855 -4.373 1.00 92.69 100 ASN A CA 1
ATOM 787 C C . ASN A 1 100 ? 11.654 1.950 -5.333 1.00 92.69 100 ASN A C 1
ATOM 789 O O . ASN A 1 100 ? 11.569 1.780 -6.552 1.00 92.69 100 ASN A O 1
ATOM 793 N N . SER A 1 101 ? 12.179 3.053 -4.789 1.00 91.12 101 SER A N 1
ATOM 794 C CA . SER A 1 101 ? 12.582 4.232 -5.572 1.00 91.12 101 SER A CA 1
ATOM 795 C C . SER A 1 101 ? 13.664 3.953 -6.621 1.00 91.12 101 SER A C 1
ATOM 797 O O . SER A 1 101 ? 13.800 4.689 -7.595 1.00 91.12 101 SER A O 1
ATOM 799 N N . ARG A 1 102 ? 14.406 2.849 -6.476 1.00 89.25 102 ARG A N 1
ATOM 800 C CA . ARG A 1 102 ? 15.457 2.432 -7.417 1.00 89.25 102 ARG A CA 1
ATOM 801 C C . ARG A 1 102 ? 14.946 1.560 -8.568 1.00 89.25 102 ARG A C 1
ATOM 803 O O . ARG A 1 102 ? 15.710 1.261 -9.483 1.00 89.25 102 ARG A O 1
ATOM 810 N N . SER A 1 103 ? 13.690 1.112 -8.530 1.00 83.31 103 SER A N 1
ATOM 811 C CA . SER A 1 103 ? 13.116 0.257 -9.578 1.00 83.31 103 SER A CA 1
ATOM 812 C C . SER A 1 103 ? 12.760 1.042 -10.844 1.00 83.31 103 SER A C 1
ATOM 814 O O . SER A 1 103 ? 12.470 2.236 -10.797 1.00 83.31 103 SER A O 1
ATOM 816 N N . GLY A 1 104 ? 12.761 0.350 -11.988 1.00 76.12 104 GLY A N 1
ATOM 817 C CA . GLY A 1 104 ? 12.272 0.898 -13.255 1.00 76.12 104 GLY A CA 1
ATOM 818 C C . GLY A 1 104 ? 13.128 2.001 -13.884 1.00 76.12 104 GLY A C 1
ATOM 819 O O . GLY A 1 104 ? 12.602 2.760 -14.682 1.00 76.12 104 GLY A O 1
ATOM 820 N N . GLY A 1 105 ? 14.417 2.117 -13.542 1.00 75.62 105 GLY A N 1
ATOM 821 C CA . GLY A 1 105 ? 15.310 3.094 -14.178 1.00 75.62 105 GLY A CA 1
ATOM 822 C C . GLY A 1 105 ? 14.912 4.548 -13.907 1.00 75.62 105 GLY A C 1
ATOM 823 O O . GLY A 1 105 ? 14.757 5.308 -14.849 1.00 75.62 105 GLY A O 1
ATOM 824 N N . GLN A 1 106 ? 14.773 4.914 -12.625 1.00 72.31 106 GLN A N 1
ATOM 825 C CA . GLN A 1 106 ? 14.330 6.223 -12.089 1.00 72.31 106 GLN A CA 1
ATOM 826 C C . GLN A 1 106 ? 12.812 6.431 -11.981 1.00 72.31 106 GLN A C 1
ATOM 828 O O . GLN A 1 106 ? 12.392 7.227 -11.142 1.00 72.31 106 GLN A O 1
ATOM 833 N N . LEU A 1 107 ? 11.991 5.637 -12.680 1.00 73.69 107 LEU A N 1
ATOM 834 C CA . LEU A 1 107 ? 10.525 5.700 -12.556 1.00 73.69 107 LEU A CA 1
ATOM 835 C C . LEU A 1 107 ? 10.039 5.547 -11.106 1.00 73.69 107 LEU A C 1
ATOM 837 O O . LEU A 1 107 ? 9.111 6.232 -10.692 1.00 73.69 107 LEU A O 1
ATOM 841 N N . GLY A 1 108 ? 10.677 4.689 -10.300 1.00 80.19 108 GLY A N 1
ATOM 842 C CA . GLY A 1 108 ? 10.323 4.539 -8.885 1.00 80.19 108 GLY A CA 1
ATOM 843 C C . GLY A 1 108 ? 10.542 5.807 -8.055 1.00 80.19 108 GLY A C 1
ATOM 844 O O . GLY A 1 108 ? 9.778 6.067 -7.128 1.00 80.19 108 GLY A O 1
ATOM 845 N N . GLY A 1 109 ? 11.566 6.600 -8.373 1.00 81.38 109 GLY A N 1
ATOM 846 C CA . GLY A 1 109 ? 11.860 7.857 -7.686 1.00 81.38 109 GLY A CA 1
ATOM 847 C C . GLY A 1 109 ? 10.848 8.945 -8.035 1.00 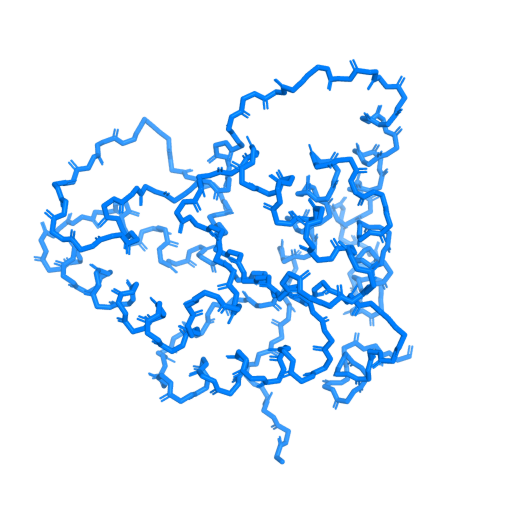81.38 109 GLY A C 1
ATOM 848 O O . GLY A 1 109 ? 10.323 9.601 -7.139 1.00 81.38 109 GLY A O 1
ATOM 849 N N . GLU A 1 110 ? 10.515 9.083 -9.319 1.00 76.88 110 GLU A N 1
ATOM 850 C CA . GLU A 1 110 ? 9.463 9.999 -9.783 1.00 76.88 110 GLU A CA 1
ATOM 851 C C . GLU A 1 110 ? 8.105 9.629 -9.180 1.00 76.88 110 GLU A C 1
ATOM 853 O O . GLU A 1 110 ? 7.407 10.483 -8.631 1.00 76.88 110 GLU A O 1
ATOM 858 N N . LEU A 1 111 ? 7.770 8.335 -9.181 1.00 75.94 111 LEU A N 1
ATOM 859 C CA . LEU A 1 111 ? 6.538 7.825 -8.591 1.00 75.94 111 LEU A CA 1
ATOM 860 C C . LEU A 1 111 ? 6.463 8.125 -7.089 1.00 75.94 111 LEU A C 1
ATOM 862 O O . LEU A 1 111 ? 5.421 8.552 -6.596 1.00 75.94 111 LEU A O 1
ATOM 866 N N . LEU A 1 112 ? 7.570 7.960 -6.358 1.00 83.00 112 LEU A N 1
ATOM 867 C CA . LEU A 1 112 ? 7.645 8.288 -4.934 1.00 83.00 112 LEU A CA 1
ATOM 868 C C . LEU A 1 112 ? 7.307 9.758 -4.662 1.00 83.00 112 LEU A C 1
ATOM 870 O O . LEU A 1 112 ? 6.520 10.041 -3.755 1.00 83.00 112 LEU A O 1
ATOM 874 N N . VAL A 1 113 ? 7.887 10.679 -5.436 1.00 80.75 113 VAL A N 1
ATOM 875 C CA . VAL A 1 113 ? 7.615 12.119 -5.317 1.00 80.75 113 VAL A CA 1
ATOM 876 C C . VAL A 1 113 ? 6.139 12.394 -5.587 1.00 80.75 113 VAL A C 1
ATOM 878 O O . VAL A 1 113 ? 5.463 12.985 -4.747 1.00 80.75 113 VAL A O 1
ATOM 881 N N . THR A 1 114 ? 5.617 11.880 -6.698 1.00 75.56 114 THR A N 1
ATOM 882 C CA . THR A 1 114 ? 4.226 12.067 -7.119 1.00 75.56 114 THR A CA 1
ATOM 883 C C . THR A 1 114 ? 3.226 11.568 -6.073 1.00 75.56 114 THR A C 1
ATOM 885 O O . THR A 1 114 ? 2.312 12.300 -5.687 1.00 75.56 114 THR A O 1
ATOM 888 N N . TYR A 1 115 ? 3.422 10.361 -5.529 1.00 76.31 115 TYR A N 1
ATOM 889 C CA . TYR A 1 115 ? 2.566 9.848 -4.458 1.00 76.31 115 TYR A CA 1
ATOM 890 C C . TYR A 1 115 ? 2.667 10.697 -3.184 1.00 76.31 115 TYR A C 1
ATOM 892 O O . TYR A 1 115 ? 1.637 10.969 -2.575 1.00 76.31 115 TYR A O 1
ATOM 900 N N . ARG A 1 116 ? 3.858 11.160 -2.780 1.00 85.25 116 ARG A N 1
ATOM 901 C CA . ARG A 1 116 ? 4.029 12.013 -1.584 1.00 85.25 116 ARG A CA 1
ATOM 902 C C . ARG A 1 116 ? 3.410 13.409 -1.731 1.00 85.25 116 ARG A C 1
ATOM 904 O O . ARG A 1 116 ? 3.098 14.019 -0.713 1.00 85.25 116 ARG A O 1
ATOM 911 N N . THR A 1 117 ? 3.225 13.906 -2.953 1.00 74.69 117 THR A N 1
ATOM 912 C CA . THR A 1 117 ? 2.521 15.173 -3.219 1.00 74.69 117 THR A CA 1
ATOM 913 C C . THR A 1 117 ? 1.002 15.030 -3.111 1.00 74.69 117 THR A C 1
ATOM 915 O O . THR A 1 117 ? 0.323 15.971 -2.708 1.00 74.69 117 THR A O 1
ATOM 918 N N . LEU A 1 118 ? 0.459 13.864 -3.468 1.00 68.56 118 LEU A N 1
ATOM 919 C CA . LEU A 1 118 ? -0.988 13.655 -3.616 1.00 68.56 118 LEU A CA 1
ATOM 920 C C . LEU A 1 118 ? -1.626 12.886 -2.453 1.00 68.56 118 LEU A C 1
ATOM 922 O O . LEU A 1 118 ? -2.837 12.964 -2.229 1.00 68.56 118 LEU A O 1
ATOM 926 N N . LEU A 1 119 ? -0.810 12.158 -1.698 1.00 80.88 119 LEU A N 1
ATOM 927 C CA . LEU A 1 119 ? -1.183 11.410 -0.508 1.00 80.88 119 LEU A CA 1
ATOM 928 C C . LEU A 1 119 ? -0.498 11.988 0.730 1.00 80.88 119 LEU A C 1
ATOM 930 O O . LEU A 1 119 ? 0.451 12.763 0.644 1.00 80.88 119 LEU A O 1
ATOM 934 N N . ASN A 1 120 ? -0.937 11.538 1.905 1.00 87.81 120 ASN A N 1
ATOM 935 C CA . ASN A 1 120 ? -0.168 11.752 3.121 1.00 87.81 120 ASN A CA 1
ATOM 936 C C . ASN A 1 120 ? 1.259 11.194 2.936 1.00 87.81 120 ASN A C 1
ATOM 938 O O . ASN A 1 120 ? 1.436 10.001 2.702 1.00 87.81 120 ASN A O 1
ATOM 942 N N . LYS A 1 121 ? 2.296 12.026 3.079 1.00 91.81 121 LYS A N 1
ATOM 943 C CA . LYS A 1 121 ? 3.697 11.593 2.927 1.00 91.81 121 LYS A CA 1
ATOM 944 C C . LYS A 1 121 ? 4.062 10.385 3.800 1.00 91.81 121 LYS A C 1
ATOM 946 O O . LYS A 1 121 ? 4.901 9.585 3.398 1.00 91.81 121 LYS A O 1
ATOM 951 N N . ASN A 1 122 ? 3.431 10.239 4.968 1.00 95.00 122 ASN A N 1
ATOM 952 C CA . ASN A 1 122 ? 3.686 9.138 5.894 1.00 95.00 122 ASN A CA 1
ATOM 953 C C . ASN A 1 122 ? 3.055 7.821 5.419 1.00 95.00 122 ASN A C 1
ATOM 955 O O . ASN A 1 122 ? 3.544 6.757 5.789 1.00 95.00 122 ASN A O 1
ATOM 959 N N . GLN A 1 123 ? 2.035 7.871 4.554 1.00 93.94 123 GLN A N 1
ATOM 960 C CA . GLN A 1 123 ? 1.423 6.680 3.952 1.00 93.94 123 GLN A CA 1
ATOM 961 C C . GLN A 1 123 ? 2.133 6.216 2.672 1.00 93.94 123 GLN A C 1
ATOM 963 O O . GLN A 1 123 ? 1.716 5.233 2.061 1.00 93.94 123 GLN A O 1
ATOM 968 N N . VAL A 1 124 ? 3.215 6.898 2.273 1.00 94.25 124 VAL A N 1
ATOM 969 C CA . VAL A 1 124 ? 4.043 6.564 1.107 1.00 94.25 124 VAL A CA 1
ATOM 970 C C . VAL A 1 124 ? 5.465 6.230 1.560 1.00 94.25 124 VAL A C 1
ATOM 972 O O . VAL A 1 124 ? 6.277 7.096 1.902 1.00 94.25 124 VAL A O 1
ATOM 975 N N . ILE A 1 125 ? 5.766 4.940 1.547 1.00 97.50 125 ILE A N 1
ATOM 976 C CA . ILE A 1 125 ? 6.972 4.346 2.107 1.00 97.50 125 ILE A CA 1
ATOM 977 C C . ILE A 1 125 ? 7.962 4.044 0.991 1.00 97.50 125 ILE A C 1
ATOM 979 O O . ILE A 1 125 ? 7.677 3.228 0.114 1.00 97.50 125 ILE A O 1
ATOM 983 N N . ASP A 1 126 ? 9.153 4.637 1.065 1.00 96.75 126 ASP A N 1
ATOM 984 C CA . ASP A 1 126 ? 10.278 4.167 0.264 1.00 96.75 126 ASP A CA 1
ATOM 985 C C . ASP A 1 126 ? 10.886 2.920 0.922 1.00 96.75 126 ASP A C 1
ATOM 987 O O . ASP A 1 126 ? 11.371 2.954 2.056 1.00 96.75 126 ASP A O 1
ATOM 991 N N . LEU A 1 127 ? 10.870 1.808 0.195 1.00 95.69 127 LEU A N 1
ATOM 992 C CA . LEU A 1 127 ? 11.432 0.527 0.610 1.00 95.69 127 LEU A CA 1
ATOM 993 C C . LEU A 1 127 ? 12.965 0.543 0.691 1.00 95.69 127 LEU A C 1
ATOM 995 O O . LEU A 1 127 ? 13.546 -0.326 1.341 1.00 95.69 127 LEU A O 1
ATOM 999 N N . GLY A 1 128 ? 13.621 1.520 0.060 1.00 93.00 128 GLY A N 1
ATOM 1000 C CA . GLY A 1 128 ? 15.041 1.802 0.259 1.00 93.00 128 GLY A CA 1
ATOM 1001 C C . GLY A 1 128 ? 15.344 2.472 1.604 1.00 93.00 128 GLY A C 1
ATOM 1002 O O . GLY A 1 128 ? 16.466 2.357 2.092 1.00 93.00 128 GLY A O 1
ATOM 1003 N N . GLU A 1 129 ? 14.357 3.137 2.214 1.00 95.31 129 GLU A N 1
ATOM 1004 C CA . GLU A 1 129 ? 14.489 3.841 3.497 1.00 95.31 129 GLU A CA 1
ATOM 1005 C C . GLU A 1 129 ? 13.988 2.989 4.672 1.00 95.31 129 GLU A C 1
ATOM 1007 O O . GLU A 1 129 ? 14.638 2.906 5.717 1.00 95.31 129 GLU A O 1
ATOM 1012 N N . LYS A 1 130 ? 12.819 2.350 4.525 1.00 95.69 130 LYS A N 1
ATOM 1013 C CA . LYS A 1 130 ? 12.172 1.567 5.585 1.00 95.69 130 LYS A CA 1
ATOM 1014 C C . LYS A 1 130 ? 11.710 0.209 5.071 1.00 95.69 130 LYS A C 1
ATOM 1016 O O . LYS A 1 130 ? 10.937 0.106 4.124 1.00 95.69 130 LYS A O 1
ATOM 1021 N N . ALA A 1 131 ? 12.128 -0.842 5.776 1.00 96.31 131 ALA A N 1
ATOM 1022 C CA . ALA A 1 131 ? 11.682 -2.199 5.493 1.00 96.31 131 ALA A CA 1
ATOM 1023 C C . ALA A 1 131 ? 10.164 -2.350 5.742 1.00 96.31 131 ALA A C 1
ATOM 1025 O O . ALA A 1 131 ? 9.665 -1.865 6.765 1.00 96.31 131 ALA A O 1
ATOM 1026 N N . PRO A 1 132 ? 9.439 -3.078 4.873 1.00 96.69 132 PRO A N 1
ATOM 1027 C CA . PRO A 1 132 ? 7.9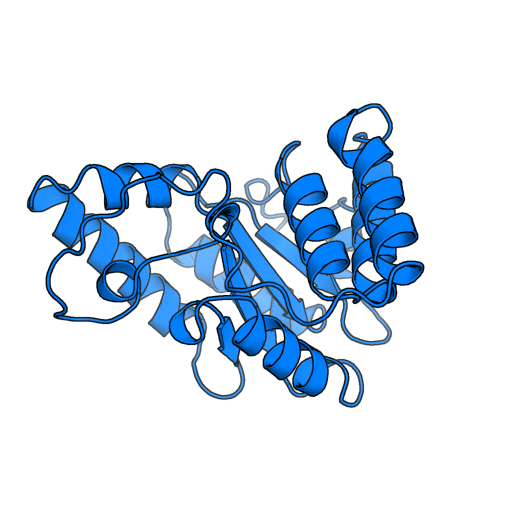89 -3.201 4.952 1.00 96.69 132 PRO A CA 1
ATOM 1028 C C . PRO A 1 132 ? 7.529 -3.917 6.225 1.00 96.69 132 PRO A C 1
ATOM 1030 O O . PRO A 1 132 ? 6.488 -3.573 6.769 1.00 96.69 132 PRO A O 1
ATOM 1033 N N . GLU A 1 133 ? 8.322 -4.857 6.748 1.00 96.06 133 GLU A N 1
ATOM 1034 C CA . GLU A 1 133 ? 8.028 -5.564 8.001 1.00 96.06 133 GLU A CA 1
ATOM 1035 C C . GLU A 1 133 ? 7.930 -4.621 9.197 1.00 96.06 133 GLU A C 1
ATOM 1037 O O . GLU A 1 133 ? 6.982 -4.702 9.973 1.00 96.06 133 GLU A O 1
ATOM 1042 N N . LYS A 1 134 ? 8.860 -3.666 9.311 1.00 95.75 134 LYS A N 1
ATOM 1043 C CA . LYS A 1 134 ? 8.836 -2.679 10.397 1.00 95.75 134 LYS A CA 1
ATOM 1044 C C . LYS A 1 134 ? 7.598 -1.792 10.304 1.00 95.75 134 LYS A C 1
ATOM 1046 O O . LYS A 1 134 ? 6.945 -1.550 11.312 1.00 95.75 134 LYS A O 1
ATOM 1051 N N . VAL A 1 135 ? 7.269 -1.341 9.092 1.00 96.69 135 VAL A N 1
ATOM 1052 C CA . VAL A 1 135 ? 6.107 -0.476 8.860 1.00 96.69 135 VAL A CA 1
ATOM 1053 C C . VAL A 1 135 ? 4.805 -1.216 9.141 1.00 96.69 135 VAL A C 1
ATOM 1055 O O . VAL A 1 135 ? 3.957 -0.691 9.852 1.00 96.69 135 VAL A O 1
ATOM 1058 N N . LEU A 1 136 ? 4.638 -2.431 8.615 1.00 96.25 136 LEU A N 1
ATOM 1059 C CA . LEU A 1 136 ? 3.397 -3.181 8.782 1.00 96.25 136 LEU A CA 1
ATOM 1060 C C . LEU A 1 136 ? 3.206 -3.665 10.223 1.00 96.25 136 LEU A C 1
ATOM 1062 O O . LEU A 1 136 ? 2.091 -3.566 10.728 1.00 96.25 136 LEU A O 1
ATOM 1066 N N . HIS A 1 137 ? 4.260 -4.112 10.916 1.00 95.50 137 HIS A N 1
ATOM 1067 C CA . HIS A 1 137 ? 4.161 -4.429 12.345 1.00 95.50 137 HIS A CA 1
ATOM 1068 C C . HIS A 1 137 ? 3.694 -3.221 13.156 1.00 95.50 137 HIS A C 1
ATOM 1070 O O . HIS A 1 137 ? 2.782 -3.347 13.967 1.00 95.50 137 HIS A O 1
ATOM 1076 N N . GLN A 1 138 ? 4.280 -2.048 12.909 1.00 95.62 138 GLN A N 1
ATOM 1077 C CA . GLN A 1 138 ? 3.889 -0.823 13.597 1.00 95.62 138 GLN A CA 1
ATOM 1078 C C . GLN A 1 138 ? 2.448 -0.416 13.268 1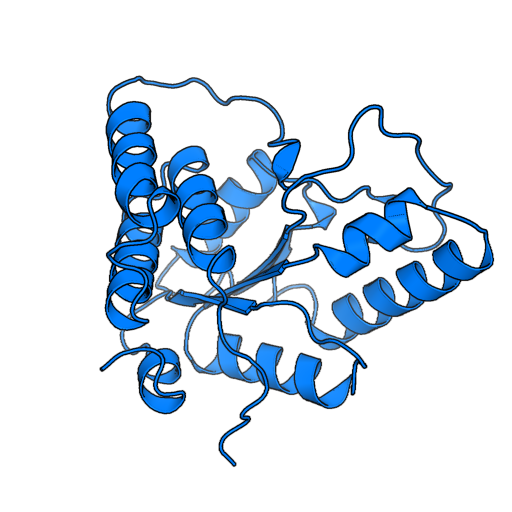.00 95.62 138 GLN A C 1
ATOM 1080 O O . GLN A 1 138 ? 1.678 -0.109 14.171 1.00 95.62 138 GLN A O 1
ATOM 1085 N N . LEU A 1 139 ? 2.063 -0.459 11.991 1.00 96.38 139 LEU A N 1
ATOM 1086 C CA . LEU A 1 139 ? 0.720 -0.102 11.541 1.00 96.38 139 LEU A CA 1
ATOM 1087 C C . LEU A 1 139 ? -0.354 -0.986 12.194 1.00 96.38 139 LEU A C 1
ATOM 1089 O O . LEU A 1 139 ? -1.344 -0.476 12.713 1.00 96.38 139 LEU A O 1
ATOM 1093 N N . TYR A 1 140 ? -0.159 -2.307 12.205 1.00 95.31 140 TYR A N 1
ATOM 1094 C CA . TYR A 1 140 ? -1.113 -3.226 12.832 1.00 95.31 140 TYR A CA 1
ATOM 1095 C C . TYR A 1 140 ? -1.100 -3.143 14.358 1.00 95.31 140 TYR A C 1
ATOM 1097 O O . TYR A 1 140 ? -2.166 -3.189 14.967 1.00 95.31 140 TYR A O 1
ATOM 1105 N N . PHE A 1 141 ? 0.062 -2.914 14.974 1.00 94.69 141 PHE A N 1
ATOM 1106 C CA . PHE A 1 141 ? 0.140 -2.612 16.402 1.00 94.69 141 PHE A CA 1
ATOM 1107 C C . PHE A 1 141 ? -0.659 -1.348 16.763 1.00 94.69 141 PHE A C 1
ATOM 1109 O O . PHE A 1 141 ? -1.396 -1.343 17.750 1.00 94.69 141 PHE A O 1
ATOM 1116 N N . ASN A 1 142 ? -0.561 -0.296 15.947 1.00 95.00 142 ASN A N 1
ATOM 1117 C CA . ASN A 1 142 ? -1.325 0.935 16.126 1.00 95.00 142 ASN A CA 1
ATOM 1118 C C . ASN A 1 142 ? -2.831 0.694 15.968 1.00 95.00 142 ASN A C 1
ATOM 1120 O O . ASN A 1 142 ? -3.599 1.158 16.808 1.00 95.00 142 ASN A O 1
ATOM 1124 N N . PHE A 1 143 ? -3.264 -0.069 14.957 1.00 94.56 143 PHE A N 1
ATOM 1125 C CA . PHE A 1 143 ? -4.675 -0.452 14.827 1.00 94.56 143 PHE A CA 1
ATOM 1126 C C . PHE A 1 143 ? -5.189 -1.173 16.076 1.00 94.56 143 PHE A C 1
ATOM 1128 O O . PHE A 1 143 ? -6.247 -0.811 16.585 1.00 94.56 143 PHE A O 1
ATOM 1135 N N . ASP A 1 144 ? -4.432 -2.129 16.618 1.00 92.94 144 ASP A N 1
ATOM 1136 C CA . ASP A 1 144 ? -4.825 -2.860 17.827 1.00 92.94 144 ASP A CA 1
ATOM 1137 C C . ASP A 1 144 ? -4.880 -1.953 19.067 1.00 92.94 144 ASP A C 1
ATOM 1139 O O . ASP A 1 144 ? -5.789 -2.080 19.894 1.00 92.94 144 ASP A O 1
ATOM 1143 N N . LYS A 1 145 ? -3.923 -1.025 19.208 1.00 93.12 145 LYS A N 1
ATOM 1144 C CA . LYS A 1 145 ? -3.899 -0.016 20.283 1.00 93.12 145 LYS A CA 1
ATOM 1145 C C . LYS A 1 145 ? -5.135 0.883 20.209 1.00 93.12 145 LYS A C 1
ATOM 1147 O O . LYS A 1 145 ? -5.838 1.036 21.205 1.00 93.12 145 LYS A O 1
ATOM 1152 N N . HIS A 1 146 ? -5.432 1.426 19.032 1.00 91.81 146 HIS A N 1
ATOM 1153 C CA . HIS A 1 146 ? -6.560 2.336 18.817 1.00 91.81 146 HIS A CA 1
ATOM 1154 C C . HIS A 1 146 ? -7.910 1.628 18.927 1.00 91.81 146 HIS A C 1
ATOM 1156 O O . HIS A 1 146 ? -8.845 2.172 19.512 1.00 91.81 146 HIS A O 1
ATOM 1162 N N . HIS A 1 147 ? -7.995 0.371 18.487 1.00 90.19 147 HIS A N 1
ATOM 1163 C CA . HIS A 1 147 ? -9.182 -0.457 18.677 1.00 90.19 147 HIS A CA 1
ATOM 1164 C C . HIS A 1 147 ? -9.515 -0.650 20.165 1.00 90.19 147 HIS A C 1
ATOM 1166 O O . HIS A 1 147 ? -10.670 -0.495 20.560 1.00 90.19 147 HIS A O 1
ATOM 1172 N N . LYS A 1 148 ? -8.508 -0.914 21.012 1.00 90.88 148 LYS A N 1
ATOM 1173 C CA . LYS A 1 148 ? -8.686 -1.016 22.475 1.00 90.88 148 LYS A CA 1
ATOM 1174 C C . LYS A 1 148 ? -9.126 0.302 23.116 1.00 90.88 148 LYS A C 1
ATOM 1176 O O . LYS A 1 148 ? -9.816 0.271 24.130 1.00 90.88 148 LYS A O 1
ATOM 1181 N N . ASN A 1 149 ? -8.763 1.432 22.513 1.00 89.00 149 ASN A N 1
ATOM 1182 C CA . ASN A 1 149 ? -9.142 2.769 22.970 1.00 89.00 149 ASN A CA 1
ATOM 1183 C C . ASN A 1 149 ? -10.517 3.229 22.443 1.00 89.00 149 ASN A C 1
ATOM 1185 O O . ASN A 1 149 ? -10.937 4.341 22.748 1.00 89.00 149 ASN A O 1
ATOM 1189 N N . GLY A 1 150 ? -11.227 2.395 21.673 1.00 89.75 150 GLY A N 1
ATOM 1190 C CA . GLY A 1 150 ? -12.561 2.712 21.152 1.00 89.75 150 GLY A CA 1
ATOM 1191 C C . GLY A 1 150 ? -12.569 3.582 19.891 1.00 89.75 150 GLY A C 1
ATOM 1192 O O . GLY A 1 150 ? -13.601 4.169 19.565 1.00 89.75 150 GLY A O 1
ATOM 1193 N N . ASP A 1 151 ? -11.451 3.667 19.166 1.00 92.00 151 ASP A N 1
ATOM 1194 C CA . ASP A 1 151 ? -11.372 4.436 17.925 1.00 92.00 151 ASP A CA 1
ATOM 1195 C C . ASP A 1 151 ? -12.090 3.722 16.764 1.00 92.00 151 ASP A C 1
ATOM 1197 O O . ASP A 1 151 ? -11.581 2.795 16.119 1.00 92.00 151 ASP A O 1
ATOM 1201 N N . ASN A 1 152 ? -13.300 4.198 16.474 1.00 90.69 152 ASN A N 1
ATOM 1202 C CA . ASN A 1 152 ? -14.117 3.702 15.373 1.00 90.69 152 ASN A CA 1
ATOM 1203 C C . ASN A 1 152 ? -13.536 4.044 13.993 1.00 90.69 152 ASN A C 1
ATOM 1205 O O . ASN A 1 152 ? -13.723 3.263 13.055 1.00 90.69 152 ASN A O 1
ATOM 1209 N N . LEU A 1 153 ? -12.842 5.176 13.845 1.00 91.44 153 LEU A N 1
ATOM 1210 C CA . LEU A 1 153 ? -12.245 5.592 12.577 1.00 91.44 153 LEU A CA 1
ATOM 1211 C C . LEU A 1 153 ? -11.108 4.639 12.200 1.00 91.44 153 LEU A C 1
ATOM 1213 O O . LEU A 1 153 ? -11.115 4.098 11.091 1.00 91.44 153 LEU A O 1
ATOM 1217 N N . ALA A 1 154 ? -10.200 4.343 13.135 1.00 93.62 154 ALA A N 1
ATOM 1218 C CA . ALA A 1 154 ? -9.125 3.375 12.921 1.00 93.62 154 ALA A CA 1
ATOM 1219 C C . ALA A 1 154 ? -9.666 1.984 12.553 1.00 93.62 154 ALA A C 1
ATOM 1221 O O . ALA A 1 154 ? -9.182 1.364 11.603 1.00 93.62 154 ALA A O 1
ATOM 1222 N N . ALA A 1 155 ? -10.726 1.521 13.226 1.00 92.62 155 ALA A N 1
ATOM 1223 C CA . ALA A 1 155 ? -11.362 0.240 12.914 1.00 92.62 155 ALA A CA 1
ATOM 1224 C C . ALA A 1 155 ? -11.979 0.204 11.500 1.00 92.62 155 ALA A C 1
ATOM 1226 O O . ALA A 1 155 ? -11.926 -0.823 10.818 1.00 92.62 155 ALA A O 1
ATOM 1227 N N . GLN A 1 156 ? -12.571 1.310 11.035 1.00 92.25 156 GLN A N 1
ATOM 1228 C CA . GLN A 1 156 ? -13.111 1.414 9.675 1.00 92.25 156 GLN A CA 1
ATOM 1229 C C . GLN A 1 156 ? -12.001 1.489 8.624 1.00 92.25 156 GLN A C 1
ATOM 1231 O O . GLN A 1 156 ? -12.107 0.844 7.577 1.00 92.25 156 GLN A O 1
ATOM 1236 N N . ILE A 1 157 ? -10.924 2.221 8.913 1.00 93.06 157 ILE A N 1
ATOM 1237 C CA . ILE A 1 157 ? -9.756 2.314 8.036 1.00 93.06 157 ILE A CA 1
ATOM 1238 C C . ILE A 1 157 ? -9.101 0.942 7.884 1.00 93.06 157 ILE A C 1
ATOM 1240 O O . ILE A 1 157 ? -8.894 0.510 6.754 1.00 93.06 157 ILE A O 1
ATOM 1244 N N . GLN A 1 158 ? -8.871 0.204 8.975 1.00 94.50 158 GLN A N 1
ATOM 1245 C CA . GLN A 1 158 ? -8.288 -1.143 8.934 1.00 94.50 158 GLN A CA 1
ATOM 1246 C C . GLN A 1 158 ? -9.091 -2.096 8.035 1.00 94.50 158 GLN A C 1
ATOM 1248 O O . GLN A 1 158 ? -8.512 -2.837 7.243 1.00 94.50 158 GLN A O 1
ATOM 1253 N N . LYS A 1 159 ? -10.429 -2.059 8.119 1.00 91.25 159 LYS A N 1
ATOM 1254 C CA . LYS A 1 159 ? -11.322 -2.911 7.310 1.00 91.25 159 LYS A CA 1
ATOM 1255 C C . LYS A 1 159 ? -11.288 -2.584 5.817 1.00 91.25 159 LYS A C 1
ATOM 1257 O O . LYS A 1 159 ? -11.531 -3.470 5.000 1.00 91.25 159 LYS A O 1
ATOM 1262 N N . LYS A 1 160 ? -11.040 -1.322 5.460 1.00 87.38 160 LYS A N 1
ATOM 1263 C CA . LYS A 1 160 ? -11.026 -0.836 4.070 1.00 87.38 160 LYS A CA 1
ATOM 1264 C C . LYS A 1 160 ? -9.615 -0.678 3.496 1.00 87.38 160 LYS A C 1
ATOM 1266 O O . LYS A 1 160 ? -9.498 -0.343 2.316 1.00 87.38 160 LYS A O 1
ATOM 1271 N N . LEU A 1 161 ? -8.586 -0.909 4.315 1.00 89.62 161 LEU A N 1
ATOM 1272 C CA . LEU A 1 161 ? -7.182 -0.691 3.990 1.00 89.62 161 LEU A CA 1
ATOM 1273 C C . LEU A 1 161 ? -6.768 -1.499 2.768 1.00 89.62 161 LEU A C 1
ATOM 1275 O O . LEU A 1 161 ? -7.087 -2.683 2.636 1.00 89.62 161 LEU A O 1
ATOM 1279 N N . ARG A 1 162 ? -5.996 -0.855 1.899 1.00 87.69 162 ARG A N 1
ATOM 1280 C CA . ARG A 1 162 ? -5.379 -1.475 0.730 1.00 87.69 162 ARG A CA 1
ATOM 1281 C C . ARG A 1 162 ? -3.907 -1.144 0.692 1.00 87.69 162 ARG A C 1
ATOM 1283 O O . ARG A 1 162 ? -3.485 -0.087 1.159 1.00 87.69 162 ARG A O 1
ATOM 1290 N N . ILE A 1 163 ? -3.142 -2.049 0.099 1.00 88.00 163 ILE A N 1
ATOM 1291 C CA . ILE A 1 163 ? -1.714 -1.859 -0.091 1.00 88.00 163 ILE A CA 1
ATOM 1292 C C . ILE A 1 163 ? -1.411 -1.762 -1.582 1.00 88.00 163 ILE A C 1
ATOM 1294 O O . ILE A 1 163 ? -1.833 -2.609 -2.368 1.00 88.00 163 ILE A O 1
ATOM 1298 N N . ILE A 1 164 ? -0.648 -0.745 -1.966 1.00 85.19 164 ILE A N 1
ATOM 1299 C CA . ILE A 1 164 ? -0.008 -0.675 -3.279 1.00 85.19 164 ILE A CA 1
ATOM 1300 C C . ILE A 1 164 ? 1.477 -0.966 -3.092 1.00 85.19 164 ILE A C 1
ATOM 1302 O O . ILE A 1 164 ? 2.105 -0.416 -2.191 1.00 85.19 164 ILE A O 1
ATOM 1306 N N . VAL A 1 165 ? 2.047 -1.808 -3.950 1.00 87.75 165 VAL A N 1
ATOM 1307 C CA . VAL A 1 165 ? 3.494 -2.022 -4.020 1.00 87.75 165 VAL A CA 1
ATOM 1308 C C . VAL A 1 165 ? 4.018 -1.721 -5.408 1.00 87.75 165 VAL A C 1
ATOM 1310 O O . VAL A 1 165 ? 3.641 -2.391 -6.362 1.00 87.75 165 VAL A O 1
ATOM 1313 N N . ALA A 1 166 ? 4.890 -0.726 -5.522 1.00 84.75 166 ALA A N 1
ATOM 1314 C CA . ALA A 1 166 ? 5.521 -0.337 -6.769 1.00 84.75 166 ALA A CA 1
ATOM 1315 C C . ALA A 1 166 ? 6.974 -0.821 -6.822 1.00 84.75 166 ALA A C 1
ATOM 1317 O O . ALA A 1 166 ? 7.804 -0.473 -5.976 1.00 84.75 166 ALA A O 1
ATOM 1318 N N . GLY A 1 167 ? 7.284 -1.646 -7.816 1.00 86.06 167 GLY A N 1
ATOM 1319 C CA . GLY A 1 167 ? 8.594 -2.271 -7.970 1.00 86.06 167 GLY A CA 1
ATOM 1320 C C . GLY A 1 167 ? 8.563 -3.443 -8.946 1.00 86.06 167 GLY A C 1
ATOM 1321 O O . GLY A 1 167 ? 7.547 -3.705 -9.586 1.00 86.06 167 GLY A O 1
ATOM 1322 N N . GLY A 1 168 ? 9.682 -4.159 -9.042 1.00 82.75 168 GLY A N 1
ATOM 1323 C CA . GLY A 1 168 ? 9.736 -5.438 -9.756 1.00 82.75 168 GLY A CA 1
ATOM 1324 C C . GLY A 1 168 ? 9.253 -6.620 -8.905 1.00 82.75 168 GLY A C 1
ATOM 1325 O O . GLY A 1 168 ? 8.889 -6.470 -7.733 1.00 82.75 168 GLY A O 1
ATOM 1326 N N . ASP A 1 169 ? 9.339 -7.828 -9.464 1.00 82.00 169 ASP A N 1
ATOM 1327 C CA . ASP A 1 169 ? 8.911 -9.077 -8.813 1.00 82.00 169 ASP A CA 1
ATOM 1328 C C . ASP A 1 169 ? 9.529 -9.294 -7.428 1.00 82.00 169 ASP A C 1
ATOM 1330 O O . ASP A 1 169 ? 8.836 -9.695 -6.496 1.00 82.00 169 ASP A O 1
ATOM 1334 N N . GLY A 1 170 ? 10.823 -9.001 -7.263 1.00 86.94 170 GLY A N 1
ATOM 1335 C CA . GLY A 1 170 ? 11.498 -9.137 -5.970 1.00 86.94 170 GLY A CA 1
ATOM 1336 C C . GLY A 1 170 ? 10.898 -8.222 -4.899 1.00 86.94 170 GLY A C 1
ATOM 1337 O O . GLY A 1 170 ? 10.712 -8.639 -3.760 1.00 86.94 170 GLY A O 1
ATOM 1338 N N . THR A 1 171 ? 10.526 -6.995 -5.273 1.00 90.06 171 THR A N 1
ATOM 1339 C CA . THR A 1 171 ? 9.901 -6.016 -4.375 1.00 90.06 171 THR A CA 1
ATOM 1340 C C . THR A 1 171 ? 8.493 -6.447 -3.976 1.00 90.06 171 THR A C 1
ATOM 1342 O O . THR A 1 171 ? 8.169 -6.488 -2.789 1.00 90.06 171 THR A O 1
ATOM 1345 N N . ALA A 1 172 ? 7.668 -6.825 -4.952 1.00 86.00 172 ALA A N 1
ATOM 1346 C CA . ALA A 1 172 ? 6.319 -7.307 -4.685 1.00 86.00 172 ALA A CA 1
ATOM 1347 C C . ALA A 1 172 ? 6.338 -8.626 -3.889 1.00 86.00 172 ALA A C 1
ATOM 1349 O O . ALA A 1 172 ? 5.637 -8.758 -2.888 1.00 86.00 172 ALA A O 1
ATOM 1350 N N . GLY A 1 173 ? 7.197 -9.578 -4.262 1.00 88.31 173 GLY A N 1
ATOM 1351 C CA . GLY A 1 173 ? 7.382 -10.844 -3.555 1.00 88.31 173 GLY A CA 1
ATOM 1352 C C . GLY A 1 173 ? 7.848 -10.662 -2.111 1.00 88.31 173 GLY A C 1
ATOM 1353 O O . GLY A 1 173 ? 7.347 -11.354 -1.225 1.00 88.31 173 GLY A O 1
ATOM 1354 N N . TRP A 1 174 ? 8.741 -9.701 -1.856 1.00 93.31 174 TRP A N 1
ATOM 1355 C CA . TRP A 1 174 ? 9.182 -9.356 -0.506 1.00 93.31 174 TRP A CA 1
ATOM 1356 C C . TRP A 1 174 ? 8.022 -8.863 0.364 1.00 93.31 174 TRP A C 1
ATOM 1358 O O . TRP A 1 174 ? 7.796 -9.417 1.439 1.00 93.31 174 TRP A O 1
ATOM 1368 N N . LEU A 1 175 ? 7.228 -7.901 -0.121 1.00 93.38 175 LEU A N 1
ATOM 1369 C CA . LEU A 1 175 ? 6.068 -7.392 0.617 1.00 93.38 175 LEU A CA 1
ATOM 1370 C C . LEU A 1 175 ? 5.012 -8.485 0.859 1.00 93.38 175 LEU A C 1
ATOM 1372 O O . LEU A 1 175 ? 4.508 -8.621 1.972 1.00 93.38 175 LEU A O 1
ATOM 1376 N N . LEU A 1 176 ? 4.693 -9.296 -0.155 1.00 89.31 176 LEU A N 1
ATOM 1377 C CA . LEU A 1 176 ? 3.760 -10.425 -0.015 1.00 89.31 176 LEU A CA 1
ATOM 1378 C C . LEU A 1 176 ? 4.290 -11.494 0.957 1.00 89.31 176 LEU A C 1
ATOM 1380 O O . LEU A 1 176 ? 3.510 -12.193 1.608 1.00 89.31 176 LEU A O 1
ATOM 1384 N N . GLY A 1 177 ? 5.614 -11.649 1.033 1.00 91.69 177 GLY A N 1
ATOM 1385 C CA . GLY A 1 177 ? 6.320 -12.412 2.059 1.00 91.69 177 GLY A CA 1
ATOM 1386 C C . GLY A 1 177 ? 5.928 -11.934 3.447 1.00 91.69 177 GLY A C 1
ATOM 1387 O O . GLY A 1 177 ? 5.249 -12.659 4.167 1.00 91.69 177 GLY A O 1
ATOM 1388 N N . VAL A 1 178 ? 6.237 -10.671 3.730 1.00 94.75 178 VAL A N 1
ATOM 1389 C CA . VAL A 1 178 ? 5.957 -10.016 5.010 1.00 94.75 178 VAL A CA 1
ATOM 1390 C C . VAL A 1 178 ? 4.479 -10.101 5.390 1.00 94.75 178 VAL A C 1
ATOM 1392 O O . VAL A 1 178 ? 4.162 -10.567 6.477 1.00 94.75 178 VAL A O 1
ATOM 1395 N N . VAL A 1 179 ? 3.551 -9.722 4.502 1.00 91.75 179 VAL A N 1
ATOM 1396 C CA . VAL A 1 179 ? 2.106 -9.754 4.814 1.00 91.75 179 VAL A CA 1
ATOM 1397 C C . VAL A 1 179 ? 1.632 -11.165 5.171 1.00 91.75 179 VAL A C 1
ATOM 1399 O O . VAL A 1 179 ? 0.784 -11.342 6.043 1.00 91.75 179 VAL A O 1
ATOM 1402 N N . SER A 1 180 ? 2.188 -12.184 4.518 1.00 89.56 180 SER A N 1
ATOM 1403 C CA . SER A 1 180 ? 1.887 -13.580 4.837 1.00 89.56 180 SER A CA 1
ATOM 1404 C C . SER A 1 180 ? 2.418 -13.997 6.209 1.00 89.56 180 SER A C 1
ATOM 1406 O O . SER A 1 180 ? 1.783 -14.820 6.867 1.00 89.56 180 SER A O 1
ATOM 1408 N N . ASP A 1 181 ? 3.564 -13.465 6.625 1.00 92.31 181 ASP A N 1
ATOM 1409 C CA . ASP A 1 181 ? 4.217 -13.819 7.887 1.00 92.31 181 ASP A CA 1
ATOM 1410 C C . ASP A 1 181 ? 3.549 -13.135 9.090 1.00 92.31 181 ASP A C 1
ATOM 1412 O O . ASP A 1 181 ? 3.540 -13.700 10.184 1.00 92.31 181 ASP A O 1
ATOM 1416 N N . LEU A 1 182 ? 2.872 -12.000 8.867 1.00 89.50 182 LEU A N 1
ATOM 1417 C CA . LEU A 1 182 ? 2.033 -11.320 9.865 1.00 89.50 182 LEU A CA 1
ATOM 1418 C C . LEU A 1 182 ? 0.836 -12.155 10.342 1.00 89.50 182 LEU A C 1
ATOM 1420 O O . LEU A 1 182 ? 0.262 -11.846 11.383 1.00 89.50 182 LEU A O 1
ATOM 1424 N N . LYS A 1 183 ? 0.426 -13.187 9.587 1.00 89.06 183 LYS A N 1
ATOM 1425 C CA . LYS A 1 183 ? -0.709 -14.076 9.919 1.00 89.06 183 LYS A CA 1
ATOM 1426 C C . LYS A 1 183 ? -1.991 -13.317 10.302 1.00 89.06 183 LYS A C 1
ATOM 1428 O O . LYS A 1 183 ? -2.715 -13.710 11.215 1.00 89.06 183 LYS A O 1
ATOM 1433 N N . LEU A 1 184 ? -2.273 -12.230 9.586 1.00 86.12 184 LEU A N 1
ATOM 1434 C CA . LEU A 1 184 ? -3.462 -11.406 9.799 1.00 86.12 184 LEU A CA 1
ATOM 1435 C C . LEU A 1 184 ? -4.735 -12.234 9.579 1.00 86.12 184 LEU A C 1
ATOM 1437 O O . LEU A 1 184 ? -4.822 -12.982 8.604 1.00 86.12 184 LEU A O 1
ATOM 1441 N N . ALA A 1 185 ? -5.748 -12.049 10.433 1.00 82.25 185 ALA A N 1
ATOM 1442 C CA . ALA A 1 185 ? -7.051 -12.707 10.269 1.00 82.25 185 ALA A CA 1
ATOM 1443 C C . ALA A 1 185 ? -7.689 -12.379 8.906 1.00 82.25 185 ALA A C 1
ATOM 1445 O O . ALA A 1 185 ? -8.257 -13.249 8.244 1.00 82.25 185 ALA A O 1
ATOM 1446 N N . HIS A 1 186 ? -7.530 -11.127 8.467 1.00 81.50 186 HIS A N 1
ATOM 1447 C CA . HIS A 1 186 ? -7.925 -10.650 7.149 1.00 81.50 186 HIS A CA 1
ATOM 1448 C C . HIS A 1 186 ? -6.788 -9.815 6.558 1.00 81.50 186 HIS A C 1
ATOM 1450 O O . HIS A 1 186 ? -6.563 -8.678 6.971 1.00 81.50 186 HIS A O 1
ATOM 1456 N N . ALA A 1 187 ? -6.049 -10.390 5.609 1.00 84.44 187 ALA A N 1
ATOM 1457 C CA . ALA A 1 187 ? -5.018 -9.652 4.889 1.00 84.44 187 ALA A CA 1
ATOM 1458 C C . ALA A 1 187 ? -5.666 -8.586 3.982 1.00 84.44 187 ALA A C 1
ATOM 1460 O O . ALA A 1 187 ? -6.659 -8.887 3.309 1.00 84.44 187 ALA A O 1
ATOM 1461 N N . PRO A 1 188 ? -5.124 -7.355 3.941 1.00 86.44 188 PRO A N 1
ATOM 1462 C CA . PRO A 1 188 ? -5.656 -6.304 3.089 1.00 86.44 188 PRO A CA 1
ATOM 1463 C C . PRO A 1 188 ? -5.415 -6.664 1.616 1.00 86.44 188 PRO A C 1
ATOM 1465 O O . PRO A 1 188 ? -4.428 -7.337 1.301 1.00 86.44 188 PRO A O 1
ATOM 1468 N N . PRO A 1 189 ? -6.276 -6.215 0.687 1.00 85.38 189 PRO A N 1
ATOM 1469 C CA . PRO A 1 189 ? -6.017 -6.360 -0.738 1.00 85.38 189 PRO A CA 1
ATOM 1470 C C . PRO A 1 189 ? -4.707 -5.669 -1.132 1.00 85.38 189 PRO A C 1
ATOM 1472 O O . PRO A 1 189 ? -4.408 -4.573 -0.650 1.00 85.38 189 PRO A O 1
ATOM 1475 N N . ILE A 1 190 ? -3.946 -6.306 -2.024 1.00 81.88 190 ILE A N 1
ATOM 1476 C CA . ILE A 1 190 ? -2.639 -5.819 -2.476 1.00 81.88 190 ILE A CA 1
ATOM 1477 C C . ILE A 1 190 ? -2.656 -5.682 -3.994 1.00 81.88 190 ILE A C 1
ATOM 1479 O O . ILE A 1 190 ? -2.952 -6.647 -4.699 1.00 81.88 190 ILE A O 1
ATOM 1483 N N . ALA A 1 191 ? -2.317 -4.492 -4.482 1.00 77.44 191 ALA A N 1
ATOM 1484 C CA . ALA A 1 191 ? -2.072 -4.209 -5.889 1.00 77.44 191 ALA A CA 1
ATOM 1485 C C . ALA A 1 191 ? -0.570 -4.053 -6.138 1.00 77.44 191 ALA A C 1
ATOM 1487 O O . ALA A 1 191 ? 0.130 -3.402 -5.362 1.00 77.44 191 ALA A O 1
ATOM 1488 N N . THR A 1 192 ? -0.078 -4.616 -7.237 1.00 76.56 192 THR A N 1
ATOM 1489 C CA . THR A 1 192 ? 1.306 -4.423 -7.688 1.00 76.56 192 THR A CA 1
ATOM 1490 C C . THR A 1 192 ? 1.344 -3.409 -8.820 1.00 76.56 192 THR A C 1
ATOM 1492 O O . THR A 1 192 ? 0.675 -3.612 -9.831 1.00 76.56 192 THR A O 1
ATOM 1495 N N . VAL A 1 193 ? 2.161 -2.370 -8.681 1.00 76.06 193 VAL A N 1
ATOM 1496 C CA . VAL A 1 193 ? 2.513 -1.434 -9.749 1.00 76.06 193 VAL A CA 1
ATOM 1497 C C . VAL A 1 193 ? 3.863 -1.880 -10.327 1.00 76.06 193 VAL A C 1
ATOM 1499 O O . VAL A 1 193 ? 4.900 -1.702 -9.683 1.00 76.06 193 VAL A O 1
ATOM 1502 N N . PRO A 1 194 ? 3.871 -2.533 -11.498 1.00 71.12 194 PRO A N 1
ATOM 1503 C CA . PRO A 1 194 ? 5.099 -3.009 -12.123 1.00 71.12 194 PRO A CA 1
ATOM 1504 C C . PRO A 1 194 ? 6.037 -1.850 -12.490 1.00 71.12 194 PRO A C 1
ATOM 1506 O O . PRO A 1 194 ? 5.666 -0.967 -13.260 1.00 71.12 194 PRO A O 1
ATOM 1509 N N . LEU A 1 195 ? 7.274 -1.877 -11.986 1.00 73.19 195 LEU A N 1
ATOM 1510 C CA . LEU A 1 195 ? 8.321 -0.919 -12.358 1.00 73.19 195 LEU A CA 1
ATOM 1511 C C . LEU A 1 195 ? 9.500 -1.641 -13.030 1.00 73.19 195 LEU A C 1
ATOM 1513 O O . LEU A 1 195 ? 10.280 -2.320 -12.363 1.00 73.19 195 LEU A O 1
ATOM 1517 N N . GLY A 1 196 ? 9.663 -1.445 -14.345 1.00 65.06 196 GLY A N 1
ATOM 1518 C CA . GLY A 1 196 ? 10.765 -1.993 -15.152 1.00 65.06 196 GLY A CA 1
ATOM 1519 C C . GLY A 1 196 ? 10.376 -3.156 -16.076 1.00 65.06 196 GLY A C 1
ATOM 1520 O O . GLY A 1 196 ? 9.199 -3.460 -16.262 1.00 65.06 196 GLY A O 1
ATOM 1521 N N . THR A 1 197 ? 11.378 -3.804 -16.679 1.00 53.56 197 THR A N 1
ATOM 1522 C CA . THR A 1 197 ? 11.215 -4.908 -17.641 1.00 53.56 197 THR A CA 1
ATOM 1523 C C . THR A 1 197 ? 11.349 -6.268 -16.946 1.00 53.56 197 THR A C 1
ATOM 1525 O O . THR A 1 197 ? 12.441 -6.617 -16.504 1.00 53.56 197 THR A O 1
ATOM 1528 N N . GLY A 1 198 ? 10.260 -7.044 -16.863 1.00 56.59 198 GLY A N 1
ATOM 1529 C CA . GLY A 1 198 ? 10.271 -8.415 -16.318 1.00 56.59 198 GLY A CA 1
ATOM 1530 C C . GLY A 1 198 ? 9.379 -8.628 -15.093 1.00 56.59 198 GLY A C 1
ATOM 1531 O O . GLY A 1 198 ? 9.856 -9.097 -14.066 1.00 56.59 198 GLY A O 1
ATOM 1532 N N . ASN A 1 199 ? 8.093 -8.281 -15.196 1.00 60.09 199 ASN A N 1
ATOM 1533 C CA . ASN A 1 199 ? 7.120 -8.468 -14.117 1.00 60.09 199 ASN A CA 1
ATOM 1534 C C . ASN A 1 199 ? 6.405 -9.812 -14.282 1.00 60.09 199 ASN A C 1
ATOM 1536 O O . ASN A 1 199 ? 5.332 -9.872 -14.875 1.00 60.09 199 ASN A O 1
ATOM 1540 N N . ASN A 1 200 ? 7.006 -10.895 -13.796 1.00 62.38 200 ASN A N 1
ATOM 1541 C CA . ASN A 1 200 ? 6.454 -12.246 -13.857 1.00 62.38 200 ASN A CA 1
ATOM 1542 C C . ASN A 1 200 ? 5.568 -12.578 -12.656 1.00 62.38 200 ASN A C 1
ATOM 1544 O O . ASN A 1 200 ? 4.842 -13.569 -12.705 1.00 62.38 200 ASN A O 1
ATOM 1548 N N . LEU A 1 201 ? 5.596 -11.789 -11.577 1.00 60.66 201 LEU A N 1
ATOM 1549 C CA . LEU A 1 201 ? 4.811 -12.071 -10.378 1.00 60.66 201 LEU A CA 1
ATOM 1550 C C . LEU A 1 201 ? 3.305 -12.132 -10.669 1.00 60.66 201 LEU A C 1
ATOM 1552 O O . LEU A 1 201 ? 2.675 -13.108 -10.256 1.00 60.66 201 LEU A O 1
ATOM 1556 N N . PRO A 1 202 ? 2.717 -11.185 -11.428 1.00 55.44 202 PRO A N 1
ATOM 1557 C CA . PRO A 1 202 ? 1.321 -11.301 -11.822 1.00 55.44 202 PRO A CA 1
ATOM 1558 C C . PRO A 1 202 ? 1.050 -12.610 -12.592 1.00 55.44 202 PRO A C 1
ATOM 1560 O O . PRO A 1 202 ? 0.115 -13.346 -12.283 1.00 55.44 202 PRO A O 1
ATOM 1563 N N . PHE A 1 203 ? 1.923 -13.008 -13.513 1.00 56.25 203 PHE A N 1
ATOM 1564 C CA . PHE A 1 203 ? 1.775 -14.277 -14.236 1.00 56.25 203 PHE A CA 1
ATOM 1565 C C . PHE A 1 203 ? 1.902 -15.504 -13.306 1.00 56.25 203 PHE A C 1
ATOM 1567 O O . PHE A 1 203 ? 1.100 -16.436 -13.370 1.00 56.25 203 PHE A O 1
ATOM 1574 N N . ALA A 1 204 ? 2.854 -15.491 -12.369 1.00 50.72 204 ALA A N 1
ATOM 1575 C CA . ALA A 1 204 ? 3.142 -16.596 -11.451 1.00 50.72 204 ALA A CA 1
ATOM 1576 C C . ALA A 1 204 ? 2.026 -16.840 -10.418 1.00 50.72 204 ALA A C 1
ATOM 1578 O O . ALA A 1 204 ? 1.770 -17.987 -10.029 1.00 50.72 204 ALA A O 1
ATOM 1579 N N . PHE A 1 205 ? 1.336 -15.780 -9.992 1.00 54.28 205 PHE A N 1
ATOM 1580 C CA . PHE A 1 205 ? 0.154 -15.872 -9.132 1.00 54.28 205 PHE A CA 1
ATOM 1581 C C . PHE A 1 205 ? -1.151 -16.118 -9.912 1.00 54.28 205 PHE A C 1
ATOM 1583 O O . PHE A 1 205 ? -2.210 -16.277 -9.297 1.00 54.28 205 PHE A O 1
ATOM 1590 N N . GLY A 1 206 ? -1.087 -16.221 -11.247 1.00 50.59 206 GLY A N 1
ATOM 1591 C CA . GLY A 1 206 ? -2.254 -16.395 -12.117 1.00 50.59 206 GLY A CA 1
ATOM 1592 C C . GLY A 1 206 ? -3.154 -15.159 -12.159 1.00 50.59 206 GLY A C 1
ATOM 1593 O O . GLY A 1 206 ? -4.367 -15.287 -12.296 1.00 50.59 206 GLY A O 1
ATOM 1594 N N . TRP A 1 207 ? -2.560 -13.989 -11.945 1.00 54.34 207 TRP A N 1
ATOM 1595 C CA . TRP A 1 207 ? -3.171 -12.665 -12.024 1.00 54.34 207 TRP A CA 1
ATOM 1596 C C . TRP A 1 207 ? -3.216 -12.150 -13.465 1.00 54.34 207 TRP A C 1
ATOM 1598 O O . TRP A 1 207 ? -4.049 -11.320 -13.800 1.00 54.34 207 TRP A O 1
ATOM 1608 N N . VAL A 1 208 ? -2.328 -12.661 -14.319 1.00 41.25 208 VAL A N 1
ATOM 1609 C CA . VAL A 1 208 ? -2.294 -12.373 -15.751 1.00 41.25 208 VAL A CA 1
ATOM 1610 C C . VAL A 1 208 ? -2.258 -13.705 -16.518 1.00 41.25 208 VAL A C 1
ATOM 1612 O O . VAL A 1 208 ? -1.418 -14.552 -16.203 1.00 41.25 208 VAL A O 1
ATOM 1615 N N . ARG A 1 209 ? -3.196 -13.923 -17.449 1.00 42.22 209 ARG A N 1
ATOM 1616 C CA . ARG A 1 209 ? -3.253 -15.035 -18.410 1.00 42.22 209 ARG A CA 1
ATOM 1617 C C . ARG A 1 209 ? -2.945 -14.543 -19.812 1.00 42.22 209 ARG A C 1
ATOM 1619 O O . ARG A 1 209 ? -3.416 -13.436 -20.142 1.00 42.22 209 ARG A O 1
#

pLDDT: mean 76.31, std 16.15, range [31.94, 97.5]

InterPro domains:
  IPR001206 Diacylglycerol kinase, catalytic domain [PF00781] (94-207)
  IPR001206 Diacylglycerol kinase, catalytic domain [PS50146] (90-209)
  IPR001206 Diacylglycerol kinase, catalytic domain [SM00046] (94-209)
  IPR016064 NAD kinase/diacylglycerol kinase-like domain superfamily [SSF111331] (93-207)
  IPR017438 Inorganic polyphosphate/ATP-NAD kinase, N-terminal [G3DSA:3.40.50.10330] (93-209)
  IPR037607 Diacylglycerol kinase [PTHR11255] (72-207)

Foldseek 3Di:
DQPPAADFDLVRLLVQLLVCLLLLVLVLNVVSLQLCVQQVCCVVPSSVCSVVSNVVSNVDPDDNDEAPQLQADDPLLQPPDDDDDDDPDQRVAHEQEEFACPFQPRPSVVVLVSCVRHYVNSSRHHCVVDPLLVRVVSNVVSLVVCVVVVNPSSVSCVVRYEYEYEHAPVRVVRNVVNQVVVVDPHRHHYHYRYHHPDRCNCVVSSSGD

Sequence (209 aa):
MRKRYLKPNRSTFPCTIKACASLSDLNSGKQTHQQALIFGYEDDIFVSSALIDINERSNTGAESVGILKEYYIPDYIILPDLEIETLDEIPTCPVIVFINSRSGGQLGGELLVTYRTLLNKNQVIDLGEKAPEKVLHQLYFNFDKHHKNGDNLAAQIQKKLRIIVAGGDGTAGWLLGVVSDLKLAHAPPIATVPLGTGNNLPFAFGWVR

Secondary structure (DSSP, 8-state):
---TT----TTHHHHHHHHHHHTT-HHHHHHHHHHHHHTT-TT-HHHHHHHHHHHHHHHTT-------GGG---HHHHSTTPPPPPPSS--SS-EEEEE-TTTTTTHHHHHHHHHHHHS-GGGEEETTTS-HHHHHHHHHHHHHHHHHTT-HHHHHHHHH-EEEEEE-HHHHHHHHHHHHHTT-SSPPPEEEEE-SS---HHHHTTS--

Radius of gyration: 16.43 Å; chains: 1; bounding box: 34×45×44 Å

Organism: Lithospermum erythrorhizon (NCBI:txid34254)